Protein AF-A0AAN5K7W1-F1 (a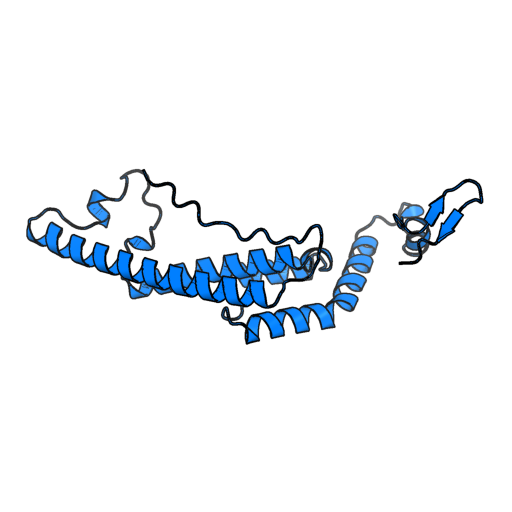fdb_monomer_lite)

Secondary structure (DSSP, 8-state):
-------------SS-----HHHHHHHHHHHHHHHHHHHHHHHHHHHHHHHHHHTT---HHHHSS-TT-----GGGS-HHHHHHHHHHHHHHHHHHHHHHHTSHHHHS-HHHHHHHHHHHHTT-S--S-HHHHHHHHHHHHHTHHHHHHHHHHHHHHHS-TTSGGG-GGGSGGG---TTSEEEETTEEEE---

Organism: Escherichia coli (NCBI:txid562)

Radius of gyration: 25.23 Å; chains: 1; bounding box: 59×38×80 Å

Foldseek 3Di:
DDDPPPPPPPPPPPPDLDDDPVNLVVLVVVLVVVLVVLLVQLVVQQVVQVVCVVVVNHHCVVPVDDPVDPDPDLSRDDSVSSSVVVSLVSQLVVVVVLCVSNCLCVLAAPVRNVVVVVCSVVSVADRSDPVRSVVVVVVSVVCSVVRNVVRLVVVLVPDDPPDPCSDPVNVVVVDDDPQQWDQDPVGTDGPDD

pLDDT: mean 85.56, std 15.7, range [34.19, 98.25]

Structure (mmCIF, N/CA/C/O backbone):
data_AF-A0AAN5K7W1-F1
#
_entry.id   AF-A0AAN5K7W1-F1
#
loop_
_atom_site.group_PDB
_atom_site.id
_atom_site.type_symbol
_atom_site.label_atom_id
_atom_site.label_alt_id
_atom_site.label_comp_id
_atom_site.label_asym_id
_atom_site.label_entity_id
_atom_site.label_seq_id
_atom_site.pdbx_PDB_ins_code
_atom_site.Cartn_x
_atom_site.Cartn_y
_atom_site.Cartn_z
_atom_site.occupancy
_atom_site.B_iso_or_equiv
_atom_site.auth_seq_id
_atom_site.auth_comp_id
_atom_site.auth_asym_id
_atom_site.auth_atom_id
_atom_site.pdbx_PDB_model_num
ATOM 1 N N . MET A 1 1 ? -11.147 -26.459 13.215 1.00 41.41 1 MET A N 1
ATOM 2 C CA . MET A 1 1 ? -12.126 -26.400 12.106 1.00 41.41 1 MET A CA 1
ATOM 3 C C . MET A 1 1 ? -12.774 -25.027 12.196 1.00 41.41 1 MET A C 1
ATOM 5 O O . MET A 1 1 ? -13.420 -24.776 13.198 1.00 41.41 1 MET A O 1
ATOM 9 N N . SER A 1 2 ? -12.473 -24.050 11.344 1.00 38.88 2 SER A N 1
ATOM 10 C CA . SER A 1 2 ? -12.341 -24.127 9.884 1.00 38.88 2 SER A CA 1
ATOM 11 C C . SER A 1 2 ? -11.137 -23.333 9.363 1.00 38.88 2 SER A C 1
ATOM 13 O O . SER A 1 2 ? -10.923 -22.196 9.774 1.00 38.88 2 SER A O 1
ATOM 15 N N . GLU A 1 3 ? -10.378 -23.920 8.436 1.00 37.25 3 GLU A N 1
ATOM 16 C CA . GLU A 1 3 ? -9.476 -23.175 7.556 1.00 37.25 3 GLU A CA 1
ATOM 17 C C . GLU A 1 3 ? -10.337 -22.371 6.581 1.00 37.25 3 GLU A C 1
ATOM 19 O O . GLU A 1 3 ? -10.953 -22.922 5.669 1.00 37.25 3 GLU A O 1
ATOM 24 N N . ILE A 1 4 ? -10.417 -21.057 6.789 1.00 37.44 4 ILE A N 1
ATOM 25 C CA . ILE A 1 4 ? -10.917 -20.139 5.766 1.00 37.44 4 ILE A CA 1
ATOM 26 C C . ILE A 1 4 ? -9.757 -19.925 4.795 1.00 37.44 4 ILE A C 1
ATOM 28 O O . ILE A 1 4 ? -9.067 -18.908 4.822 1.00 37.44 4 ILE A O 1
ATOM 32 N N . THR A 1 5 ? -9.510 -20.919 3.945 1.00 37.66 5 THR A N 1
ATOM 33 C CA . THR A 1 5 ? -8.715 -20.711 2.738 1.00 37.66 5 THR A CA 1
ATOM 34 C C . THR A 1 5 ? -9.621 -19.969 1.769 1.00 37.66 5 THR A C 1
ATOM 36 O O . THR A 1 5 ? -10.384 -20.572 1.017 1.00 37.66 5 THR A O 1
ATOM 39 N N . ALA A 1 6 ? -9.597 -18.634 1.832 1.00 38.56 6 ALA A N 1
ATOM 40 C CA . ALA A 1 6 ? -10.139 -17.823 0.753 1.00 38.56 6 ALA A CA 1
ATOM 41 C C . ALA A 1 6 ? -9.432 -18.271 -0.538 1.00 38.56 6 ALA A C 1
ATOM 43 O O . ALA A 1 6 ? -8.195 -18.286 -0.558 1.00 38.56 6 ALA A O 1
ATOM 44 N N . PRO A 1 7 ? -10.161 -18.678 -1.592 1.00 34.19 7 PRO A N 1
ATOM 45 C CA . PRO A 1 7 ? -9.529 -19.050 -2.841 1.00 34.19 7 PRO A CA 1
ATOM 46 C C . PRO A 1 7 ? -8.843 -17.793 -3.364 1.00 34.19 7 PRO A C 1
ATOM 48 O O . PRO A 1 7 ? -9.499 -16.832 -3.770 1.00 34.19 7 PRO A O 1
ATOM 51 N N . ARG A 1 8 ? -7.508 -17.772 -3.297 1.00 38.34 8 ARG A N 1
ATOM 52 C CA . ARG A 1 8 ? -6.711 -16.799 -4.035 1.00 38.34 8 ARG A CA 1
ATOM 53 C C . ARG A 1 8 ? -7.138 -16.992 -5.487 1.00 38.34 8 ARG A C 1
ATOM 55 O O . ARG A 1 8 ? -6.997 -18.117 -5.968 1.00 38.34 8 ARG A O 1
ATOM 62 N N . PRO A 1 9 ? -7.716 -15.984 -6.164 1.00 43.44 9 PRO A N 1
ATOM 63 C CA . PRO A 1 9 ? -8.037 -16.150 -7.567 1.00 43.44 9 PRO A CA 1
ATOM 64 C C . PRO A 1 9 ? -6.730 -16.545 -8.245 1.00 43.44 9 PRO A C 1
ATOM 66 O O . PRO A 1 9 ? -5.724 -15.845 -8.092 1.00 43.44 9 PRO A O 1
ATOM 69 N N . GLU A 1 10 ? -6.722 -17.706 -8.898 1.00 39.56 10 GLU A N 1
ATOM 70 C CA . GLU A 1 10 ? -5.658 -18.092 -9.812 1.00 39.56 10 GLU A CA 1
ATOM 71 C C . GLU A 1 10 ? -5.656 -17.040 -10.916 1.00 39.56 10 GLU A C 1
ATOM 73 O O . GLU A 1 10 ? -6.346 -17.135 -11.928 1.00 39.56 10 GLU A O 1
ATOM 78 N N . VAL A 1 11 ? -4.927 -15.955 -10.672 1.00 44.69 11 VAL A N 1
ATOM 79 C CA . VAL A 1 11 ? -4.551 -15.033 -11.719 1.00 44.69 11 VAL A CA 1
ATOM 80 C C . VAL A 1 11 ? -3.553 -15.827 -12.541 1.00 44.69 11 VAL A C 1
ATOM 82 O O . VAL A 1 11 ? -2.384 -15.949 -12.174 1.00 44.69 11 VAL A O 1
ATOM 85 N N . VAL A 1 12 ? -4.042 -16.411 -13.632 1.00 38.25 12 VAL A N 1
ATOM 86 C CA . VAL A 1 12 ? -3.235 -16.874 -14.761 1.00 38.25 12 VAL A CA 1
ATOM 87 C C . VAL A 1 12 ? -2.552 -15.642 -15.362 1.00 38.25 12 VAL A C 1
ATOM 89 O O . VAL A 1 12 ? -2.904 -15.183 -16.435 1.00 38.25 12 VAL A O 1
ATOM 92 N N . ASN A 1 13 ? -1.592 -15.068 -14.642 1.00 43.44 13 ASN A N 1
ATOM 93 C CA . ASN A 1 13 ? -0.628 -14.115 -15.166 1.00 43.44 13 ASN A CA 1
ATOM 94 C C . ASN A 1 13 ? 0.747 -14.704 -14.872 1.00 43.44 13 ASN A C 1
ATOM 96 O O . ASN A 1 13 ? 1.482 -14.242 -13.998 1.00 43.44 13 ASN A O 1
ATOM 100 N N . GLY A 1 14 ? 1.093 -15.759 -15.611 1.00 37.16 14 GLY A N 1
ATOM 101 C CA . GLY A 1 14 ? 2.498 -16.015 -15.880 1.00 37.16 14 GLY A CA 1
ATOM 102 C C . GLY A 1 14 ? 3.057 -14.757 -16.543 1.00 37.16 14 GLY A C 1
ATOM 103 O O . GLY A 1 14 ? 2.630 -14.406 -17.637 1.00 37.16 14 GLY A O 1
ATOM 104 N N . HIS A 1 15 ? 3.928 -14.040 -15.835 1.00 42.44 15 HIS A N 1
ATOM 105 C CA . HIS A 1 15 ? 4.732 -12.930 -16.357 1.00 42.44 15 HIS A CA 1
ATOM 106 C C . HIS A 1 15 ? 3.980 -11.905 -17.219 1.00 42.44 15 HIS A C 1
ATOM 108 O O . HIS A 1 15 ? 4.403 -11.595 -18.329 1.00 42.44 15 HIS A O 1
ATOM 114 N N . THR A 1 16 ? 2.859 -11.373 -16.733 1.00 44.34 16 THR A N 1
ATOM 115 C CA . THR A 1 16 ? 2.203 -10.241 -17.401 1.00 44.34 16 THR A CA 1
ATOM 116 C C . THR A 1 16 ? 2.320 -9.006 -16.522 1.00 44.34 16 THR A C 1
ATOM 118 O O . THR A 1 16 ? 1.686 -8.939 -15.470 1.00 44.34 16 THR A O 1
ATOM 121 N N . ASP A 1 17 ? 3.106 -8.028 -16.985 1.00 54.88 17 ASP A N 1
ATOM 122 C CA . ASP A 1 17 ? 3.363 -6.704 -16.382 1.00 54.88 17 ASP A CA 1
ATOM 123 C C . ASP A 1 17 ? 2.112 -5.792 -16.330 1.00 54.88 17 ASP A C 1
ATOM 125 O O . ASP A 1 17 ? 2.204 -4.566 -16.293 1.00 54.88 17 ASP A O 1
ATOM 129 N N . VAL A 1 18 ? 0.907 -6.371 -16.374 1.00 65.06 18 VAL A N 1
ATOM 130 C CA . VAL A 1 18 ? -0.359 -5.648 -16.521 1.00 65.06 18 VAL A CA 1
ATOM 131 C C . VAL A 1 18 ? -1.305 -6.018 -15.386 1.00 65.06 18 VAL A C 1
ATOM 133 O O . VAL A 1 18 ? -1.748 -7.161 -15.250 1.00 65.06 18 VAL A O 1
ATOM 136 N N . ILE A 1 19 ? -1.666 -5.017 -14.584 1.00 72.62 19 ILE A N 1
ATOM 137 C CA . ILE A 1 19 ? -2.717 -5.141 -13.574 1.00 72.62 19 ILE A CA 1
ATOM 138 C C . ILE A 1 19 ? -4.069 -4.994 -14.278 1.00 72.62 19 ILE A C 1
ATOM 140 O O . ILE A 1 19 ? -4.445 -3.908 -14.712 1.00 72.62 19 ILE A O 1
ATOM 144 N N . GLY A 1 20 ? -4.817 -6.092 -14.397 1.00 74.00 20 GLY A N 1
ATOM 145 C CA . GLY A 1 20 ? -6.145 -6.070 -15.014 1.00 74.00 20 GLY A CA 1
ATOM 146 C C . GLY A 1 20 ? -7.179 -5.295 -14.184 1.00 74.00 20 GLY A C 1
ATOM 147 O O . GLY A 1 20 ? -7.194 -5.385 -12.955 1.00 74.00 20 GLY A O 1
ATOM 148 N N . SER A 1 21 ? -8.109 -4.596 -14.846 1.00 73.62 21 SER A N 1
ATOM 149 C CA . SER A 1 21 ? -9.213 -3.862 -14.188 1.00 73.62 21 SER A CA 1
ATOM 150 C C . SER A 1 21 ? -10.072 -4.763 -13.282 1.00 73.62 21 SER A C 1
ATOM 152 O O . SER A 1 21 ? -10.481 -4.353 -12.194 1.00 73.62 21 SER A O 1
ATOM 154 N N . THR A 1 22 ? -10.264 -6.033 -13.658 1.00 73.12 22 THR A N 1
ATOM 155 C CA . THR A 1 22 ? -10.926 -7.044 -12.814 1.00 73.12 22 THR A CA 1
ATOM 156 C C . THR A 1 22 ? -10.205 -7.246 -11.480 1.00 73.12 22 THR A C 1
ATOM 158 O O . THR A 1 22 ? -10.858 -7.352 -10.441 1.00 73.12 22 THR A O 1
ATOM 161 N N . SER A 1 23 ? -8.867 -7.215 -11.477 1.00 85.06 23 SER A N 1
ATOM 162 C CA . SER A 1 23 ? -8.065 -7.284 -10.254 1.00 85.06 23 SER A CA 1
ATOM 163 C C . SER A 1 23 ? -8.226 -6.031 -9.396 1.00 85.06 23 SER A C 1
ATOM 165 O O . SER A 1 23 ? -8.290 -6.164 -8.178 1.00 85.06 23 SER A O 1
ATOM 167 N N . ILE A 1 24 ? -8.299 -4.834 -9.992 1.00 90.62 24 ILE A N 1
ATOM 168 C CA . ILE A 1 24 ? -8.475 -3.578 -9.240 1.00 90.62 24 ILE A CA 1
ATOM 169 C C . ILE A 1 24 ? -9.821 -3.591 -8.516 1.00 90.62 24 ILE A C 1
ATOM 171 O O . ILE A 1 24 ? -9.878 -3.387 -7.304 1.00 90.62 24 ILE A O 1
ATOM 175 N N . ARG A 1 25 ? -10.907 -3.917 -9.225 1.00 91.50 25 ARG A N 1
ATOM 176 C CA . ARG A 1 25 ? -12.247 -4.004 -8.623 1.00 91.50 25 ARG A CA 1
ATOM 177 C C . ARG A 1 25 ? -12.314 -5.038 -7.505 1.00 91.50 25 ARG A C 1
ATOM 179 O O . ARG A 1 25 ? -12.921 -4.773 -6.470 1.00 91.50 25 ARG A O 1
ATOM 186 N N . HIS A 1 26 ? -11.662 -6.187 -7.688 1.00 93.44 26 HIS A N 1
ATOM 187 C CA . HIS A 1 26 ? -11.574 -7.208 -6.649 1.00 93.44 26 HIS A CA 1
ATOM 188 C C . HIS A 1 26 ? -10.852 -6.691 -5.395 1.00 93.44 26 HIS A C 1
ATOM 190 O O . HIS A 1 26 ? -11.383 -6.836 -4.296 1.00 93.44 26 HIS A O 1
ATOM 196 N N . ILE A 1 27 ? -9.702 -6.020 -5.548 1.00 94.19 27 ILE A N 1
ATOM 197 C CA . ILE A 1 27 ? -8.964 -5.408 -4.428 1.00 94.19 27 ILE A CA 1
ATOM 198 C C . ILE A 1 27 ? -9.854 -4.415 -3.673 1.00 94.19 27 ILE A C 1
ATOM 200 O O . ILE A 1 27 ? -9.942 -4.482 -2.449 1.00 94.19 27 ILE A O 1
ATOM 204 N N . LEU A 1 28 ? -10.558 -3.531 -4.389 1.00 95.94 28 LEU A N 1
ATOM 205 C CA . LEU A 1 28 ? -11.449 -2.541 -3.775 1.00 95.94 28 LEU A CA 1
ATOM 206 C C . LEU A 1 28 ? -12.608 -3.198 -3.011 1.00 95.94 28 LEU A C 1
ATOM 208 O O . LEU A 1 28 ? -12.939 -2.768 -1.904 1.00 95.94 28 LEU A O 1
ATOM 212 N N . ALA A 1 29 ? -13.202 -4.255 -3.570 1.00 96.06 29 ALA A N 1
ATOM 213 C CA . ALA A 1 29 ? -14.279 -5.000 -2.924 1.00 96.06 29 ALA A CA 1
ATOM 214 C C . ALA A 1 29 ? -13.800 -5.711 -1.647 1.00 96.06 29 ALA A C 1
ATOM 216 O O . ALA A 1 29 ? -14.434 -5.583 -0.597 1.00 96.06 29 ALA A O 1
ATOM 217 N N . VAL A 1 30 ? -12.658 -6.405 -1.717 1.00 96.88 30 VAL A N 1
ATOM 218 C CA . VAL A 1 30 ? -12.056 -7.096 -0.567 1.00 96.88 30 VAL A CA 1
ATOM 219 C C . VAL A 1 30 ? -11.663 -6.096 0.516 1.00 96.88 30 VAL A C 1
ATOM 221 O O . VAL A 1 30 ? -12.037 -6.290 1.671 1.00 96.88 30 VAL A O 1
ATOM 224 N N . ARG A 1 31 ? -11.000 -4.990 0.154 1.00 97.56 31 ARG A N 1
ATOM 225 C CA . ARG A 1 31 ? -10.650 -3.899 1.075 1.00 97.56 31 ARG A CA 1
ATOM 226 C C . ARG A 1 31 ? -11.880 -3.383 1.816 1.00 97.56 31 ARG A C 1
ATOM 228 O O . ARG A 1 31 ? -11.872 -3.309 3.042 1.00 97.56 31 ARG A O 1
ATOM 235 N N . LYS A 1 32 ? -12.948 -3.045 1.085 1.00 97.75 32 LYS A N 1
ATOM 236 C CA . LYS A 1 32 ? -14.190 -2.522 1.672 1.00 97.75 32 LYS A CA 1
ATOM 237 C C . LYS A 1 32 ? -14.813 -3.519 2.651 1.00 97.75 32 LYS A C 1
ATOM 239 O O . LYS A 1 32 ? -15.190 -3.132 3.753 1.00 97.75 32 LYS A O 1
ATOM 244 N N . SER A 1 33 ? -14.901 -4.790 2.258 1.00 98.00 33 SER A N 1
ATOM 245 C CA . SER A 1 33 ? -15.434 -5.853 3.117 1.00 98.00 33 SER A CA 1
ATOM 246 C C . SER A 1 33 ? -14.584 -6.051 4.375 1.00 98.00 33 SER A C 1
ATOM 248 O O . SER A 1 33 ? -15.129 -6.148 5.471 1.00 98.00 33 SER A O 1
ATOM 250 N N . ALA A 1 34 ? -13.256 -6.083 4.236 1.00 97.94 34 ALA A N 1
ATOM 251 C CA . ALA A 1 34 ? -12.337 -6.261 5.355 1.00 97.94 34 ALA A CA 1
ATOM 252 C C . ALA A 1 34 ? -12.448 -5.112 6.366 1.00 97.94 34 ALA A C 1
ATOM 254 O O . ALA A 1 34 ? -12.600 -5.364 7.557 1.00 97.94 34 ALA A O 1
ATOM 255 N N . LEU A 1 35 ? -12.450 -3.857 5.901 1.00 97.94 35 LEU A N 1
ATOM 256 C CA . LEU A 1 35 ? -12.584 -2.693 6.782 1.00 97.94 35 LEU A CA 1
ATOM 257 C C . LEU A 1 35 ? -13.925 -2.677 7.529 1.00 97.94 35 LEU A C 1
ATOM 259 O O . LEU A 1 35 ? -13.948 -2.342 8.709 1.00 97.94 35 LEU A O 1
ATOM 263 N N . LEU A 1 36 ? -15.022 -3.093 6.886 1.00 98.25 36 LEU A N 1
ATOM 264 C CA . LEU A 1 36 ? -16.328 -3.204 7.546 1.00 98.25 36 LEU A CA 1
ATOM 265 C C . LEU A 1 36 ? -16.327 -4.265 8.659 1.00 98.25 36 LEU A C 1
ATOM 267 O O . LEU A 1 36 ? -16.863 -4.036 9.745 1.00 98.25 36 LEU A O 1
ATOM 271 N N . GLN A 1 37 ? -15.718 -5.424 8.398 1.00 98.19 37 GLN A N 1
ATOM 272 C CA . GLN A 1 37 ? -15.600 -6.491 9.394 1.00 98.19 37 GLN A CA 1
ATOM 273 C C . GLN A 1 37 ? -14.709 -6.066 10.566 1.00 98.19 37 GLN A C 1
ATOM 275 O O . GLN A 1 37 ? -15.054 -6.321 11.717 1.00 98.19 37 GLN A O 1
ATOM 280 N N . ILE A 1 38 ? -13.604 -5.372 10.290 1.00 97.50 38 ILE A N 1
ATOM 281 C CA . ILE A 1 38 ? -12.707 -4.852 11.327 1.00 97.50 38 ILE A CA 1
ATOM 282 C C . ILE A 1 38 ? -13.417 -3.804 12.198 1.00 97.50 38 ILE A C 1
ATOM 284 O O . ILE A 1 38 ? -13.329 -3.898 13.419 1.00 97.50 38 ILE A O 1
ATOM 288 N N . ASP A 1 39 ? -14.158 -2.857 11.609 1.00 97.31 39 ASP A N 1
ATOM 289 C CA . ASP A 1 39 ? -14.936 -1.862 12.371 1.00 97.31 39 ASP A CA 1
ATOM 290 C C . ASP A 1 39 ? -15.945 -2.543 13.305 1.00 97.31 39 ASP A C 1
ATOM 292 O O . ASP A 1 39 ? -16.012 -2.223 14.493 1.00 97.31 39 ASP A O 1
ATOM 296 N N . THR A 1 40 ? -16.657 -3.552 12.793 1.00 97.62 40 THR A N 1
ATOM 297 C CA . THR A 1 40 ? -17.609 -4.345 13.584 1.00 97.62 40 THR A CA 1
ATOM 298 C C . THR A 1 40 ? -16.916 -5.019 14.769 1.00 97.62 40 THR A C 1
ATOM 300 O O . THR A 1 40 ? -17.392 -4.917 15.898 1.00 97.62 40 THR A O 1
ATOM 303 N N . LEU A 1 41 ? -15.767 -5.662 14.537 1.00 96.75 41 LEU A N 1
ATOM 304 C CA . LEU A 1 41 ? -14.999 -6.338 15.586 1.00 96.75 41 LEU A CA 1
ATOM 305 C C . LEU A 1 41 ? -14.500 -5.368 16.663 1.00 96.75 41 LEU A C 1
ATOM 307 O O . LEU A 1 41 ? -14.591 -5.676 17.849 1.00 96.75 41 LEU A O 1
ATOM 311 N N . ILE A 1 42 ? -13.994 -4.196 16.272 1.00 95.69 42 ILE A N 1
ATOM 312 C CA . ILE A 1 42 ? -13.494 -3.194 17.224 1.00 95.69 42 ILE A CA 1
ATOM 313 C C . ILE A 1 42 ? -14.638 -2.657 18.091 1.00 95.69 42 ILE A C 1
ATOM 315 O O . ILE A 1 42 ? -14.479 -2.523 19.304 1.00 95.69 42 ILE A O 1
ATOM 319 N N . ARG A 1 43 ? -15.813 -2.401 17.502 1.00 96.12 43 ARG A N 1
ATOM 320 C CA . ARG A 1 43 ? -17.000 -1.976 18.262 1.00 96.12 43 ARG A CA 1
ATOM 321 C C . ARG A 1 43 ? -17.469 -3.053 19.235 1.00 96.12 43 ARG A C 1
ATOM 323 O O . ARG A 1 43 ? -17.689 -2.748 20.402 1.00 96.12 43 ARG A O 1
ATOM 330 N N . GLN A 1 44 ? -17.542 -4.307 18.790 1.00 96.19 44 GLN A N 1
ATOM 331 C CA . GLN A 1 44 ? -17.898 -5.432 19.659 1.00 96.19 44 GLN A CA 1
ATOM 332 C C . GLN A 1 44 ? -16.915 -5.588 20.824 1.00 96.19 44 GLN A C 1
ATOM 334 O O . GLN A 1 44 ? -17.327 -5.804 21.961 1.00 96.19 44 GLN A O 1
ATOM 339 N N . LEU A 1 45 ? -15.614 -5.438 20.573 1.00 94.81 45 LEU A N 1
ATOM 340 C CA . LEU A 1 45 ? -14.602 -5.500 21.626 1.00 94.81 45 LEU A CA 1
ATOM 341 C C . LEU A 1 45 ? -14.748 -4.352 22.641 1.00 94.81 45 LEU A C 1
ATOM 343 O O . LEU A 1 45 ? -14.557 -4.560 23.844 1.00 94.81 45 LEU A O 1
ATOM 347 N N . ALA A 1 46 ? -15.120 -3.157 22.176 1.00 93.81 46 ALA A N 1
ATOM 348 C CA . ALA A 1 46 ? -15.418 -2.023 23.044 1.00 93.81 46 ALA A CA 1
ATOM 349 C C . ALA A 1 46 ? -16.660 -2.283 23.917 1.00 93.81 46 ALA A C 1
ATOM 351 O O . ALA A 1 46 ? -16.619 -2.034 25.120 1.00 93.81 46 ALA A O 1
ATOM 352 N N . GLU A 1 47 ? -17.730 -2.854 23.356 1.00 96.06 47 GLU A N 1
ATOM 353 C CA . GLU A 1 47 ? -18.931 -3.246 24.111 1.00 96.06 47 GLU A CA 1
ATOM 354 C C . GLU A 1 47 ? -18.624 -4.309 25.173 1.00 96.06 47 GLU A C 1
ATOM 356 O O . GLU A 1 47 ? -19.026 -4.169 26.330 1.00 96.06 47 GLU A O 1
ATOM 361 N N . ILE A 1 48 ? -17.853 -5.341 24.814 1.00 96.06 48 ILE A N 1
ATOM 362 C CA . ILE A 1 48 ? -17.402 -6.371 25.761 1.00 96.06 48 ILE A CA 1
ATOM 363 C C . ILE A 1 48 ? -16.596 -5.734 26.894 1.00 96.06 48 ILE A C 1
ATOM 365 O O . ILE A 1 48 ? -16.797 -6.097 28.050 1.00 96.06 48 ILE A O 1
ATOM 369 N N . SER A 1 49 ? -15.733 -4.762 26.586 1.00 95.12 49 SER A N 1
ATOM 370 C CA . SER A 1 49 ? -14.944 -4.056 27.602 1.00 95.12 49 SER A CA 1
ATOM 371 C C . SER A 1 49 ? -15.827 -3.315 28.608 1.00 95.12 49 SER A C 1
ATOM 373 O O . SER A 1 49 ? -15.552 -3.375 29.803 1.00 95.12 49 SER A O 1
ATOM 375 N N . VAL A 1 50 ? -16.915 -2.682 28.153 1.00 96.38 50 VAL A N 1
ATOM 376 C CA . VAL A 1 50 ? -17.901 -2.038 29.041 1.00 96.38 50 VAL A CA 1
ATOM 377 C C . VAL A 1 50 ? -18.588 -3.073 29.938 1.00 96.38 50 VAL A C 1
ATOM 379 O O . VAL A 1 50 ? -18.743 -2.853 31.141 1.00 96.38 50 VAL A O 1
ATOM 382 N N . LEU A 1 51 ? -18.973 -4.227 29.383 1.00 97.81 51 LEU A N 1
ATOM 383 C CA . LEU A 1 51 ? -19.604 -5.304 30.153 1.00 97.81 51 LEU A CA 1
ATOM 384 C C . LEU A 1 51 ? -18.660 -5.880 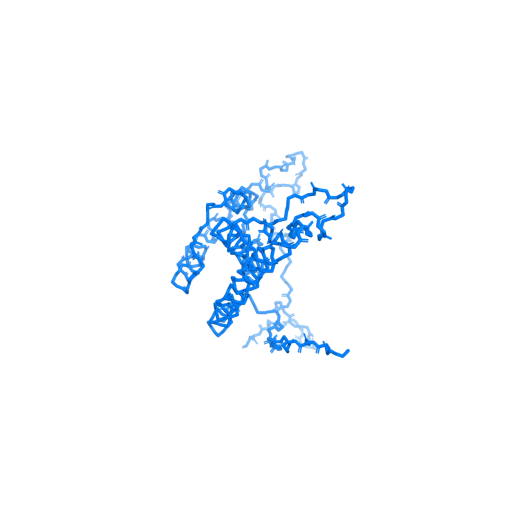31.213 1.00 97.81 51 LEU A C 1
ATOM 386 O O . LEU A 1 51 ? -19.064 -6.036 32.367 1.00 97.81 51 LEU A O 1
ATOM 390 N N . THR A 1 52 ? -17.408 -6.174 30.862 1.00 97.69 52 THR A N 1
ATOM 391 C CA . THR A 1 52 ? -16.437 -6.726 31.816 1.00 97.69 52 THR A CA 1
ATOM 392 C C . THR A 1 52 ? -16.058 -5.707 32.881 1.00 97.69 52 THR A C 1
ATOM 394 O O . THR A 1 52 ? -15.944 -6.066 34.051 1.00 97.69 52 THR A O 1
ATOM 397 N N . GLU A 1 53 ? -15.937 -4.429 32.526 1.00 97.00 53 GLU A N 1
ATOM 398 C CA . GLU A 1 53 ? -15.689 -3.356 33.487 1.00 97.00 53 GLU A CA 1
ATOM 399 C C . GLU A 1 53 ? -16.840 -3.218 34.494 1.00 97.00 53 GLU A C 1
ATOM 401 O O . GLU A 1 53 ? -16.583 -3.086 35.692 1.00 97.00 53 GLU A O 1
ATOM 406 N N . SER A 1 54 ? -18.096 -3.369 34.051 1.00 97.38 54 SER A N 1
ATOM 407 C CA . SER A 1 54 ? -19.279 -3.282 34.924 1.00 97.38 54 SER A CA 1
ATOM 408 C C . SER A 1 54 ? -19.318 -4.329 36.048 1.00 97.38 54 SER A C 1
ATOM 410 O O . SER A 1 54 ? -19.948 -4.101 37.080 1.00 97.38 54 SER A O 1
ATOM 412 N N . ILE A 1 55 ? -18.608 -5.452 35.879 1.00 97.69 55 ILE A N 1
ATOM 413 C CA . ILE A 1 55 ? -18.461 -6.516 36.887 1.00 97.69 55 ILE A CA 1
ATOM 414 C C . ILE A 1 55 ? -17.084 -6.506 37.575 1.00 97.69 55 ILE A C 1
ATOM 416 O O . ILE A 1 55 ? -16.723 -7.468 38.251 1.00 97.69 55 ILE A O 1
ATOM 420 N N . GLY A 1 56 ? -16.285 -5.448 37.391 1.00 96.44 56 GLY A N 1
ATOM 421 C CA . GLY A 1 56 ? -14.941 -5.314 37.967 1.00 96.44 56 GLY A CA 1
ATOM 422 C C . GLY A 1 56 ? -13.830 -6.066 37.218 1.00 96.44 56 GLY A C 1
ATOM 423 O O . GLY A 1 56 ? -12.687 -6.084 37.673 1.00 96.44 56 GLY A O 1
ATOM 424 N N . GLY A 1 57 ? -14.132 -6.658 36.060 1.00 94.19 57 GLY A N 1
ATOM 425 C CA . GLY A 1 57 ? -13.206 -7.415 35.207 1.00 94.19 57 GLY A CA 1
ATOM 426 C C . GLY A 1 57 ? -12.276 -6.570 34.326 1.00 94.19 57 GLY A C 1
ATOM 427 O O . GLY A 1 57 ? -11.483 -7.141 33.578 1.00 94.19 57 GLY A O 1
ATOM 428 N N . LYS A 1 58 ? -12.339 -5.233 34.434 1.00 94.19 58 LYS A N 1
ATOM 429 C CA . LYS A 1 58 ? -11.566 -4.252 33.641 1.00 94.19 58 LYS A CA 1
ATOM 430 C C . LYS A 1 58 ? -11.815 -4.353 32.121 1.00 94.19 58 LYS A C 1
ATOM 432 O O . LYS A 1 58 ? -12.819 -4.927 31.706 1.00 94.19 58 LYS A O 1
ATOM 437 N N . THR A 1 59 ? -10.948 -3.762 31.292 1.00 92.12 59 THR A N 1
ATOM 438 C CA . THR A 1 59 ? -11.137 -3.611 29.833 1.00 92.12 59 THR A CA 1
ATOM 439 C C . THR A 1 59 ? -10.282 -4.582 29.014 1.00 92.12 59 THR A C 1
ATOM 441 O O . THR A 1 59 ?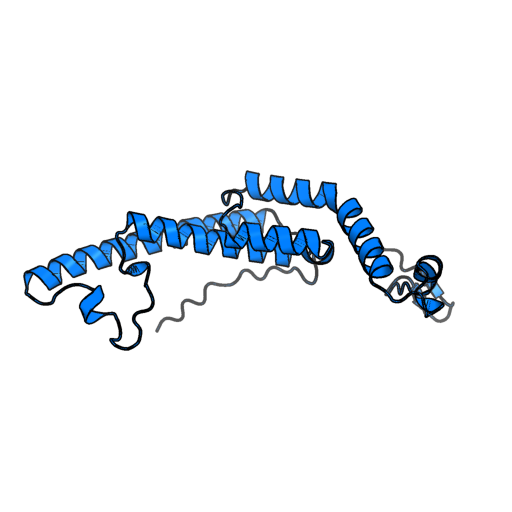 -9.343 -5.179 29.540 1.00 92.12 59 THR A O 1
ATOM 444 N N . ALA A 1 60 ? -10.544 -4.698 27.703 1.00 90.81 60 ALA A N 1
ATOM 445 C CA . ALA A 1 60 ? -9.727 -5.505 26.786 1.00 90.81 60 ALA A CA 1
ATOM 446 C C . ALA A 1 60 ? -8.227 -5.195 26.848 1.00 90.81 60 ALA A C 1
ATOM 448 O O . ALA A 1 60 ? -7.407 -6.105 26.740 1.00 90.81 60 ALA A O 1
ATOM 449 N N . LEU A 1 61 ? -7.854 -3.940 27.103 1.00 87.12 61 LEU A N 1
ATOM 450 C CA . LEU A 1 61 ? -6.454 -3.551 27.241 1.00 87.12 61 LEU A CA 1
ATOM 451 C C . LEU A 1 61 ? -5.768 -4.230 28.440 1.00 87.12 61 LEU A C 1
ATOM 453 O O . LEU A 1 61 ? -4.570 -4.503 28.383 1.00 87.12 61 LEU A O 1
ATOM 457 N N . ASP A 1 62 ? -6.515 -4.534 29.502 1.00 88.56 62 ASP A N 1
ATOM 458 C CA . ASP A 1 62 ? -5.997 -5.147 30.725 1.00 88.56 62 ASP A CA 1
ATOM 459 C C . ASP A 1 62 ? -5.814 -6.664 30.604 1.00 88.56 62 ASP A C 1
ATOM 461 O O . ASP A 1 62 ? -4.848 -7.206 31.144 1.00 88.56 62 ASP A O 1
ATOM 465 N N . TRP A 1 63 ? -6.738 -7.355 29.927 1.00 89.25 63 TRP A N 1
ATOM 466 C CA . TRP A 1 63 ? -6.757 -8.822 29.876 1.00 89.25 63 TRP A CA 1
ATOM 467 C C . TRP A 1 63 ? -6.304 -9.424 28.539 1.00 89.25 63 TRP A C 1
ATOM 469 O O . TRP A 1 63 ? -5.905 -10.588 28.518 1.00 89.25 63 TRP A O 1
ATOM 479 N N . ALA A 1 64 ? -6.314 -8.674 27.431 1.00 86.56 64 ALA A N 1
ATOM 480 C CA . ALA A 1 64 ? -5.874 -9.183 26.126 1.00 86.56 64 ALA A CA 1
ATOM 481 C C . ALA A 1 64 ? -4.376 -8.956 25.856 1.00 86.56 64 ALA A C 1
ATOM 483 O O . ALA A 1 64 ? -3.777 -9.672 25.050 1.00 86.56 64 ALA A O 1
ATOM 484 N N . MET A 1 65 ? -3.755 -7.966 26.505 1.00 83.38 65 MET A N 1
ATOM 485 C CA . MET A 1 65 ? -2.356 -7.601 26.261 1.00 83.38 65 MET A CA 1
ATOM 486 C C . MET A 1 65 ? -1.403 -8.378 27.177 1.00 83.38 65 MET A C 1
ATOM 488 O O . MET A 1 65 ? -1.547 -8.377 28.399 1.00 83.38 65 MET A O 1
ATOM 492 N N . LYS A 1 66 ? -0.364 -8.999 26.602 1.00 78.94 66 LYS A N 1
ATOM 493 C CA . LYS A 1 66 ? 0.732 -9.582 27.396 1.00 78.94 66 LYS A CA 1
ATOM 494 C C . LYS A 1 66 ? 1.532 -8.466 28.073 1.00 78.94 66 LYS A C 1
ATOM 496 O O . LYS A 1 66 ? 1.943 -7.516 27.411 1.00 78.94 66 LYS A O 1
ATOM 501 N N . GLN A 1 67 ? 1.791 -8.609 29.375 1.00 67.44 67 GLN A N 1
ATOM 502 C CA . GLN A 1 67 ? 2.435 -7.571 30.195 1.00 67.44 67 GLN A CA 1
ATOM 503 C C . GLN A 1 67 ? 3.816 -7.144 29.672 1.00 67.44 67 GLN A C 1
ATOM 505 O O . GLN A 1 67 ? 4.124 -5.953 29.704 1.00 67.44 67 GLN A O 1
ATOM 510 N N . ASP A 1 68 ? 4.583 -8.079 29.106 1.00 69.50 68 ASP A N 1
ATOM 511 C CA . ASP A 1 68 ? 5.936 -7.834 28.582 1.00 69.50 68 ASP A CA 1
ATOM 512 C C . ASP A 1 68 ? 5.955 -7.325 27.129 1.00 69.50 68 ASP A C 1
ATOM 514 O O . ASP A 1 68 ? 7.015 -7.036 26.579 1.00 69.50 68 ASP A O 1
ATOM 518 N N . PHE A 1 69 ? 4.788 -7.216 26.484 1.00 61.50 69 PHE A N 1
ATOM 519 C CA . PHE A 1 69 ? 4.665 -6.846 25.073 1.00 61.50 69 PHE A CA 1
ATOM 520 C C . PHE A 1 69 ? 3.629 -5.736 24.884 1.00 61.50 69 PHE A C 1
ATOM 522 O O . PHE A 1 69 ? 2.652 -5.871 24.148 1.00 61.50 69 PHE A O 1
ATOM 529 N N . ARG A 1 70 ? 3.846 -4.600 25.555 1.00 60.19 70 ARG A N 1
ATOM 530 C CA . ARG A 1 70 ? 3.089 -3.370 25.282 1.00 60.19 70 ARG A CA 1
ATOM 531 C C . ARG A 1 70 ? 3.645 -2.654 24.052 1.00 60.19 70 ARG A C 1
ATOM 533 O O . ARG A 1 70 ? 4.124 -1.529 24.140 1.00 60.19 70 ARG A O 1
ATOM 540 N N . CYS A 1 71 ? 3.587 -3.296 22.893 1.00 66.00 71 CYS A N 1
ATOM 541 C CA . CYS A 1 71 ? 3.527 -2.540 21.646 1.00 66.00 71 CYS A CA 1
ATOM 542 C C . CYS A 1 71 ? 2.098 -1.998 21.489 1.00 66.00 71 CYS A C 1
ATOM 544 O O . CYS A 1 71 ? 1.136 -2.688 21.832 1.00 66.00 71 CYS A O 1
ATOM 546 N N . GLY A 1 72 ? 1.941 -0.767 20.999 1.00 76.06 72 GLY A N 1
ATOM 547 C CA . GLY A 1 72 ? 0.613 -0.196 20.757 1.00 76.06 72 GLY A CA 1
ATOM 548 C C . GLY A 1 72 ? -0.206 -1.092 19.821 1.00 76.06 72 GLY A C 1
ATOM 549 O O . GLY A 1 72 ? 0.276 -1.475 18.756 1.00 76.06 72 GLY A O 1
ATOM 550 N N . CYS A 1 73 ? -1.427 -1.448 20.225 1.00 87.00 73 CYS A N 1
ATOM 551 C CA . CYS A 1 73 ? -2.351 -2.243 19.420 1.00 87.00 73 CYS A CA 1
ATOM 552 C C . CYS A 1 73 ? -3.531 -1.367 19.006 1.00 87.00 73 CYS A C 1
ATOM 554 O O . CYS A 1 73 ? -4.333 -0.977 19.851 1.00 87.00 73 CYS A O 1
ATOM 556 N N . TRP A 1 74 ? -3.671 -1.099 17.705 1.00 91.00 74 TRP A N 1
ATOM 557 C CA . TRP A 1 74 ? -4.766 -0.270 17.193 1.00 91.00 74 TRP A CA 1
ATOM 558 C C . TRP A 1 74 ? -6.150 -0.843 17.514 1.00 91.00 74 TRP A C 1
ATOM 560 O O . TRP A 1 74 ? -7.086 -0.075 17.662 1.00 91.00 74 TRP A O 1
ATOM 570 N N . LEU A 1 75 ? -6.288 -2.164 17.681 1.00 88.88 75 LEU A N 1
ATOM 571 C CA . LEU A 1 75 ? -7.567 -2.791 18.050 1.00 88.88 75 LEU A CA 1
ATOM 572 C C . LEU A 1 75 ? -8.040 -2.426 19.465 1.00 88.88 75 LEU A C 1
ATOM 574 O O . LEU A 1 75 ? -9.209 -2.624 19.772 1.00 88.88 75 LEU A O 1
ATOM 578 N N . MET A 1 76 ? -7.141 -1.921 20.313 1.00 86.19 76 MET A N 1
ATOM 579 C CA . MET A 1 76 ? -7.442 -1.506 21.688 1.00 86.19 76 MET A CA 1
ATOM 580 C C . MET A 1 76 ? -7.696 0.004 21.804 1.00 86.19 76 MET A C 1
ATOM 582 O O . MET A 1 76 ? -7.995 0.496 22.889 1.00 86.19 76 MET A O 1
ATOM 586 N N . GLU A 1 77 ? -7.556 0.749 20.706 1.00 89.50 77 GLU A N 1
ATOM 587 C CA . GLU A 1 77 ? -7.843 2.182 20.651 1.00 89.50 77 GLU A CA 1
ATOM 588 C C . GLU A 1 77 ? -9.338 2.448 20.434 1.00 89.50 77 GLU A C 1
ATOM 590 O O . GLU A 1 77 ? -10.117 1.557 20.089 1.00 89.50 77 GLU A O 1
ATOM 595 N N . LYS A 1 78 ? -9.747 3.715 20.582 1.00 90.88 78 LYS A N 1
ATOM 596 C CA . LYS A 1 78 ? -11.111 4.139 20.227 1.00 90.88 78 LYS A CA 1
ATOM 597 C C . LYS A 1 78 ? -11.432 3.757 18.775 1.00 90.88 78 LYS A C 1
ATOM 599 O O . LYS A 1 78 ? -10.563 3.975 17.921 1.00 90.88 78 LYS A O 1
ATOM 604 N N . PRO A 1 79 ? -12.659 3.282 18.469 1.00 93.19 79 PRO A N 1
ATOM 605 C CA . PRO A 1 79 ? -13.024 2.820 17.130 1.00 93.19 79 PRO A CA 1
ATOM 606 C C . PRO A 1 79 ? -12.640 3.796 16.013 1.00 93.19 79 PRO A C 1
ATOM 608 O O . PRO A 1 79 ? -12.080 3.393 14.997 1.00 93.19 79 PRO A O 1
ATOM 611 N N . GLU A 1 80 ? -12.844 5.096 16.220 1.00 93.88 80 GLU A N 1
ATOM 612 C CA . GLU A 1 80 ? -12.549 6.132 15.228 1.00 93.88 80 GLU A CA 1
ATOM 613 C C . GLU A 1 80 ? -11.041 6.257 14.950 1.00 93.88 80 GLU A C 1
ATOM 615 O O . GLU A 1 80 ? -10.615 6.348 13.795 1.00 93.88 80 GLU A O 1
ATOM 620 N N . THR A 1 81 ? -10.218 6.237 16.001 1.00 94.06 81 THR A N 1
ATOM 621 C CA . THR A 1 81 ? -8.753 6.311 15.897 1.00 94.06 81 THR A CA 1
ATOM 622 C C . THR A 1 81 ? -8.190 5.035 15.279 1.00 94.06 81 THR A C 1
ATOM 624 O O . THR A 1 81 ? -7.368 5.100 14.360 1.00 94.06 81 THR A O 1
ATOM 627 N N . ALA A 1 82 ? -8.673 3.883 15.748 1.00 95.06 82 ALA A N 1
ATOM 628 C CA . ALA A 1 82 ? -8.280 2.564 15.277 1.00 95.06 82 ALA A CA 1
ATOM 629 C C . ALA A 1 82 ? -8.553 2.406 13.779 1.00 95.06 82 ALA A C 1
ATOM 631 O O . ALA A 1 82 ? -7.642 2.107 13.005 1.00 95.06 82 ALA A O 1
ATOM 632 N N . MET A 1 83 ? -9.785 2.694 13.347 1.00 97.38 83 MET A N 1
ATOM 633 C CA . MET A 1 83 ? -10.185 2.552 11.949 1.00 97.38 83 MET A CA 1
ATOM 634 C C . MET A 1 83 ? -9.401 3.473 11.025 1.00 97.38 83 MET A C 1
ATOM 636 O O . MET A 1 83 ? -9.008 3.058 9.932 1.00 97.38 83 MET A O 1
ATOM 640 N N . LYS A 1 84 ? -9.103 4.698 11.464 1.00 95.44 84 LYS A N 1
ATOM 641 C CA . LYS A 1 84 ? -8.285 5.639 10.694 1.00 95.44 84 LYS A CA 1
ATOM 642 C C . LYS A 1 84 ? -6.858 5.121 10.488 1.00 95.44 84 LYS A C 1
ATOM 644 O O . LYS A 1 84 ? -6.344 5.203 9.375 1.00 95.44 84 LYS A O 1
ATOM 649 N N . ALA A 1 85 ? -6.224 4.583 11.531 1.00 94.94 85 ALA A N 1
ATOM 650 C CA . ALA A 1 85 ? -4.872 4.029 11.445 1.00 94.94 85 ALA A CA 1
ATOM 651 C C . ALA A 1 85 ? -4.827 2.733 10.617 1.00 94.94 85 ALA A C 1
ATOM 653 O O . ALA A 1 85 ? -3.981 2.588 9.737 1.00 94.94 85 ALA A O 1
ATOM 654 N N . ILE A 1 86 ? -5.769 1.815 10.849 1.00 95.81 86 ILE A N 1
ATOM 655 C CA . ILE A 1 86 ? -5.846 0.534 10.136 1.00 95.81 86 ILE A CA 1
ATOM 656 C C . ILE A 1 86 ? -6.102 0.752 8.645 1.00 95.81 86 ILE A C 1
ATOM 658 O O . ILE A 1 86 ? -5.409 0.154 7.825 1.00 95.81 86 ILE A O 1
ATOM 662 N N . THR A 1 87 ? -7.038 1.639 8.288 1.00 96.69 87 THR A N 1
ATOM 663 C CA . THR A 1 87 ? -7.324 1.966 6.882 1.00 96.69 87 THR A CA 1
ATOM 664 C C . THR A 1 87 ? -6.070 2.472 6.176 1.00 96.69 87 THR A C 1
ATOM 666 O O . THR A 1 87 ? -5.740 1.990 5.101 1.00 96.69 87 THR A O 1
ATOM 669 N N . ARG A 1 88 ? -5.319 3.382 6.805 1.00 94.88 88 ARG A N 1
ATOM 670 C CA . ARG A 1 88 ? -4.077 3.924 6.233 1.00 94.88 88 ARG A CA 1
ATOM 671 C C . ARG A 1 88 ? -2.995 2.873 6.055 1.00 94.88 88 ARG A C 1
ATOM 673 O O . ARG A 1 88 ? -2.390 2.804 4.991 1.00 94.88 88 ARG A O 1
ATOM 680 N N . ASN A 1 89 ? -2.774 2.041 7.069 1.00 95.06 89 ASN A N 1
ATOM 681 C CA . ASN A 1 89 ? -1.781 0.972 6.993 1.00 95.06 89 ASN A CA 1
ATOM 682 C C . ASN A 1 89 ? -2.135 -0.035 5.8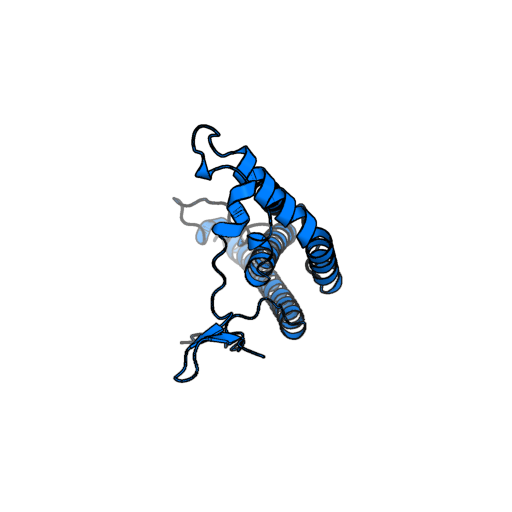92 1.00 95.06 89 ASN A C 1
ATOM 684 O O . ASN A 1 89 ? -1.261 -0.453 5.139 1.00 95.06 89 ASN A O 1
ATOM 688 N N . LEU A 1 90 ? -3.418 -0.385 5.766 1.00 96.31 90 LEU A N 1
ATOM 689 C CA . LEU A 1 90 ? -3.894 -1.262 4.702 1.00 96.31 90 LEU A CA 1
ATOM 690 C C . LEU A 1 90 ? -3.697 -0.622 3.321 1.00 96.31 90 LEU A C 1
ATOM 692 O O . LEU A 1 90 ? -3.177 -1.270 2.418 1.00 96.31 90 LEU A O 1
ATOM 696 N N . ASP A 1 91 ? -4.063 0.649 3.165 1.00 97.06 91 ASP A N 1
ATOM 697 C CA . ASP A 1 91 ? -3.932 1.379 1.901 1.00 97.06 91 ASP A CA 1
ATOM 698 C C . ASP A 1 91 ? -2.477 1.499 1.452 1.00 97.06 91 ASP A C 1
ATOM 700 O O . ASP A 1 91 ? -2.175 1.301 0.275 1.00 97.06 91 ASP A O 1
ATOM 704 N N . ARG A 1 92 ? -1.565 1.753 2.396 1.00 96.94 92 ARG A N 1
ATOM 705 C CA . ARG A 1 92 ? -0.120 1.781 2.153 1.00 96.94 92 ARG A CA 1
ATOM 706 C C . ARG A 1 92 ? 0.377 0.457 1.574 1.00 96.94 92 ARG A C 1
ATOM 708 O O . ARG A 1 92 ? 1.128 0.455 0.599 1.00 96.94 92 ARG A O 1
ATOM 715 N N . GLU A 1 93 ? -0.046 -0.666 2.152 1.00 95.94 93 GLU A N 1
ATOM 716 C CA . GLU A 1 93 ? 0.364 -1.992 1.680 1.00 95.94 93 GLU A CA 1
ATOM 717 C C . GLU A 1 93 ? -0.295 -2.371 0.349 1.00 95.94 93 GLU A C 1
ATOM 719 O O . GLU A 1 93 ? 0.360 -2.972 -0.501 1.00 95.94 93 GLU A O 1
ATOM 724 N N . ILE A 1 94 ? -1.537 -1.940 0.098 1.00 96.19 94 ILE A N 1
ATOM 725 C CA . ILE A 1 94 ? -2.164 -2.080 -1.225 1.00 96.19 94 ILE A CA 1
ATOM 726 C C . ILE A 1 94 ? -1.351 -1.321 -2.281 1.00 96.19 94 ILE A C 1
ATOM 728 O O . ILE A 1 94 ? -1.045 -1.880 -3.333 1.00 96.19 94 ILE A O 1
ATOM 732 N N . TRP A 1 95 ? -0.952 -0.076 -2.012 1.00 96.38 95 TRP A N 1
ATOM 733 C CA . TRP A 1 95 ? -0.103 0.689 -2.929 1.00 96.38 95 TRP A CA 1
ATOM 734 C C . TRP A 1 95 ? 1.259 0.033 -3.166 1.00 96.38 95 TRP A C 1
ATOM 736 O O . TRP A 1 95 ? 1.742 0.019 -4.301 1.00 96.38 95 TRP A O 1
ATOM 746 N N . ARG A 1 96 ? 1.867 -0.546 -2.123 1.00 94.44 96 ARG A N 1
ATOM 747 C CA . ARG A 1 96 ? 3.121 -1.302 -2.240 1.00 94.44 96 ARG A CA 1
ATOM 748 C C . ARG A 1 96 ? 2.962 -2.508 -3.172 1.00 94.44 96 ARG A C 1
ATOM 750 O O . ARG A 1 96 ? 3.771 -2.662 -4.087 1.00 94.44 96 ARG A O 1
ATOM 757 N N . ASP A 1 97 ? 1.913 -3.312 -2.984 1.00 93.44 97 ASP A N 1
ATOM 758 C CA . ASP A 1 97 ? 1.610 -4.478 -3.830 1.00 93.44 97 ASP A CA 1
ATOM 759 C C . ASP A 1 97 ? 1.344 -4.072 -5.286 1.00 93.44 97 ASP A C 1
ATOM 761 O O . ASP A 1 97 ? 1.921 -4.646 -6.211 1.00 93.44 97 ASP A O 1
ATOM 765 N N . LEU A 1 98 ? 0.530 -3.034 -5.505 1.00 93.31 98 LEU A N 1
ATOM 766 C CA . LEU A 1 98 ? 0.242 -2.507 -6.842 1.00 93.31 98 LEU A CA 1
ATOM 767 C C . LEU A 1 98 ? 1.530 -2.072 -7.564 1.00 93.31 98 LEU A C 1
ATOM 769 O O . LEU A 1 98 ? 1.752 -2.413 -8.728 1.00 93.31 98 LEU A O 1
ATOM 773 N N . MET A 1 99 ? 2.422 -1.359 -6.879 1.00 90.19 99 MET A N 1
ATOM 774 C CA . MET A 1 99 ? 3.694 -0.929 -7.465 1.00 90.19 99 MET A CA 1
ATOM 775 C C . MET A 1 99 ? 4.642 -2.084 -7.769 1.00 90.19 99 MET A C 1
ATOM 777 O O . MET A 1 99 ? 5.351 -2.054 -8.774 1.00 90.19 99 MET A O 1
ATOM 781 N N . GLN A 1 100 ? 4.636 -3.122 -6.937 1.00 88.44 100 GLN A N 1
ATOM 782 C CA . GLN A 1 100 ? 5.427 -4.320 -7.182 1.00 88.44 100 GLN A CA 1
ATOM 783 C C . GLN A 1 100 ? 4.894 -5.110 -8.386 1.00 88.44 100 GLN A C 1
ATOM 785 O O . GLN A 1 100 ? 5.670 -5.501 -9.256 1.00 88.44 100 GLN A O 1
ATOM 790 N N . ARG A 1 101 ? 3.575 -5.312 -8.468 1.00 87.19 101 ARG A N 1
ATOM 791 C CA . ARG A 1 101 ? 2.923 -6.112 -9.522 1.00 87.19 101 ARG A CA 1
ATOM 792 C C . ARG A 1 101 ? 2.914 -5.451 -10.892 1.00 87.19 101 ARG A C 1
ATOM 794 O O . ARG A 1 101 ? 2.862 -6.154 -11.892 1.00 87.19 101 ARG A O 1
ATOM 801 N N . SER A 1 102 ? 2.952 -4.125 -10.942 1.00 85.81 102 SER A N 1
ATOM 802 C CA . SER A 1 102 ? 3.039 -3.374 -12.201 1.00 85.81 102 SER A CA 1
ATOM 803 C C . SER A 1 102 ? 4.438 -3.382 -12.824 1.00 85.81 102 SER A C 1
ATOM 805 O O . SER A 1 102 ? 4.610 -2.873 -13.925 1.00 85.81 102 SER A O 1
ATOM 807 N N . GLY A 1 103 ? 5.462 -3.858 -12.104 1.00 85.56 103 GLY A N 1
ATOM 808 C CA . GLY A 1 103 ? 6.853 -3.784 -12.554 1.00 85.56 103 GLY A CA 1
ATOM 809 C C . GLY A 1 103 ? 7.432 -2.364 -12.577 1.00 85.56 103 GLY A C 1
ATOM 810 O O . GLY A 1 103 ? 8.615 -2.198 -12.870 1.00 85.56 103 GLY A O 1
ATOM 811 N N . MET A 1 104 ? 6.660 -1.334 -12.210 1.00 85.50 104 MET A N 1
ATOM 812 C CA . MET A 1 104 ? 7.073 0.067 -12.324 1.00 85.50 104 MET A CA 1
ATOM 813 C C . MET A 1 104 ? 8.323 0.383 -11.490 1.00 85.50 104 MET A C 1
ATOM 815 O O . MET A 1 104 ? 9.189 1.144 -11.918 1.00 85.50 104 MET A O 1
ATOM 819 N N . LEU A 1 105 ? 8.483 -0.276 -10.336 1.00 87.50 105 LEU A N 1
ATOM 820 C CA . LEU A 1 105 ? 9.687 -0.154 -9.506 1.00 87.50 105 LEU A CA 1
ATOM 821 C C . LEU A 1 105 ? 10.976 -0.586 -10.228 1.00 87.50 105 LEU A C 1
ATOM 823 O O . LEU A 1 105 ? 12.052 -0.154 -9.829 1.00 87.50 105 LEU A O 1
ATOM 827 N N . SER A 1 106 ? 10.897 -1.432 -11.258 1.00 86.00 106 SER A N 1
ATOM 828 C CA . SER A 1 106 ? 12.069 -1.847 -12.045 1.00 86.00 106 SER A CA 1
ATOM 829 C C . SER A 1 106 ? 12.504 -0.798 -13.073 1.00 86.00 106 SER A C 1
ATOM 831 O O . SER A 1 106 ? 13.681 -0.740 -13.422 1.00 86.00 106 SER A O 1
ATOM 833 N N . LEU A 1 107 ? 11.570 0.048 -13.516 1.00 83.69 107 LEU A N 1
ATOM 834 C CA . LEU A 1 107 ? 11.817 1.141 -14.459 1.00 83.69 107 LEU A CA 1
ATOM 835 C C . LEU A 1 107 ? 12.317 2.402 -13.748 1.00 83.69 107 LEU A C 1
ATOM 837 O O . LEU A 1 107 ? 13.005 3.228 -14.342 1.00 83.69 107 LEU A O 1
ATOM 841 N N . MET A 1 108 ? 11.976 2.548 -12.468 1.00 88.06 108 MET A N 1
ATOM 842 C CA . MET A 1 108 ? 12.338 3.709 -11.670 1.00 88.06 108 MET A CA 1
ATOM 843 C C . MET A 1 108 ? 13.826 3.752 -11.300 1.00 88.06 108 MET A C 1
ATOM 845 O O . MET A 1 108 ? 14.395 2.774 -10.808 1.00 88.06 108 MET A O 1
ATOM 849 N N . ASP A 1 109 ? 14.441 4.931 -11.417 1.00 89.81 109 ASP A N 1
ATOM 850 C CA . ASP A 1 109 ? 15.774 5.170 -10.871 1.00 89.81 109 ASP A CA 1
ATOM 851 C C . ASP A 1 109 ? 15.770 5.226 -9.327 1.00 89.81 109 ASP A C 1
ATOM 853 O O . ASP A 1 109 ? 14.724 5.252 -8.673 1.00 89.81 109 ASP A O 1
ATOM 857 N N . ALA A 1 110 ? 16.957 5.228 -8.711 1.00 89.44 110 ALA A N 1
ATOM 858 C CA . ALA A 1 110 ? 17.094 5.212 -7.253 1.00 89.44 110 ALA A CA 1
ATOM 859 C C . ALA A 1 110 ? 16.376 6.383 -6.556 1.00 89.44 110 ALA A C 1
ATOM 861 O O . ALA A 1 110 ? 15.763 6.169 -5.512 1.00 89.44 110 ALA A O 1
ATOM 862 N N . GLN A 1 111 ? 16.398 7.584 -7.139 1.00 89.94 111 GLN A N 1
ATOM 863 C CA . GLN A 1 111 ? 15.751 8.766 -6.571 1.00 89.94 111 GLN A CA 1
ATOM 864 C C . GLN A 1 111 ? 14.224 8.670 -6.654 1.00 89.94 111 GLN A C 1
ATOM 866 O O . GLN A 1 111 ? 13.535 8.979 -5.681 1.00 89.94 111 GLN A O 1
ATOM 871 N N . ALA A 1 112 ? 13.685 8.224 -7.793 1.00 90.75 112 ALA A N 1
ATOM 872 C CA . ALA A 1 112 ? 12.246 8.018 -7.952 1.00 90.75 112 ALA A CA 1
ATOM 873 C C . ALA A 1 112 ? 11.717 6.960 -6.968 1.00 90.75 112 ALA A C 1
ATOM 875 O O . ALA A 1 112 ? 10.692 7.179 -6.322 1.00 90.75 112 ALA A O 1
ATOM 876 N N . ARG A 1 113 ? 12.458 5.858 -6.781 1.00 91.25 113 ARG A N 1
ATOM 877 C CA . ARG A 1 113 ? 12.109 4.823 -5.795 1.00 91.25 113 ARG A CA 1
ATOM 878 C C . ARG A 1 113 ? 12.150 5.337 -4.360 1.00 91.25 113 ARG A C 1
ATOM 880 O O . ARG A 1 113 ? 11.217 5.071 -3.613 1.00 91.25 113 ARG A O 1
ATOM 887 N N . ASP A 1 114 ? 13.194 6.074 -3.976 1.00 92.56 114 ASP A N 1
ATOM 888 C CA . ASP A 1 114 ? 13.293 6.655 -2.628 1.00 92.56 114 ASP A CA 1
ATOM 889 C C . ASP A 1 114 ? 12.140 7.633 -2.360 1.00 92.56 114 ASP A C 1
ATOM 891 O O . ASP A 1 114 ? 11.491 7.570 -1.320 1.00 92.56 114 ASP A O 1
ATOM 895 N N . THR A 1 115 ? 11.815 8.477 -3.344 1.00 91.69 115 THR A N 1
ATOM 896 C CA . THR A 1 115 ? 10.684 9.415 -3.261 1.00 91.69 115 THR A CA 1
ATOM 897 C C . THR A 1 115 ? 9.364 8.678 -3.033 1.00 91.69 115 THR A C 1
ATOM 899 O O . THR A 1 115 ? 8.587 9.069 -2.163 1.00 91.69 115 THR A O 1
ATOM 902 N N . TRP A 1 116 ? 9.135 7.587 -3.768 1.00 92.19 116 TRP A N 1
ATOM 903 C CA . TRP A 1 116 ? 7.947 6.752 -3.610 1.00 92.19 116 TRP A CA 1
ATOM 904 C C . TRP A 1 116 ? 7.884 6.058 -2.241 1.00 92.19 116 TRP A C 1
ATOM 906 O O . TRP A 1 116 ? 6.841 6.038 -1.591 1.00 92.19 116 TRP A O 1
ATOM 916 N N . TYR A 1 117 ? 8.994 5.503 -1.748 1.00 92.81 117 TYR A N 1
ATOM 917 C CA . TYR A 1 117 ? 8.990 4.876 -0.424 1.00 92.81 117 TYR A CA 1
ATOM 918 C C . TYR A 1 117 ? 8.730 5.889 0.689 1.00 92.81 117 TYR A C 1
ATOM 920 O O . TYR A 1 117 ? 7.911 5.625 1.568 1.00 92.81 117 TYR A O 1
ATOM 928 N N . ARG A 1 118 ? 9.327 7.081 0.604 1.00 94.31 118 ARG A N 1
ATOM 929 C CA . ARG A 1 118 ? 9.043 8.165 1.550 1.00 94.31 118 ARG A CA 1
ATOM 930 C C . ARG A 1 118 ? 7.586 8.607 1.496 1.00 94.31 118 ARG A C 1
ATOM 932 O O . ARG A 1 118 ? 6.997 8.858 2.543 1.00 94.31 118 ARG A O 1
ATOM 939 N N . SER A 1 119 ? 6.977 8.690 0.311 1.00 93.12 119 SER A N 1
ATOM 940 C CA . SER A 1 119 ? 5.560 9.055 0.210 1.00 93.12 119 SER A CA 1
ATOM 941 C C . SER A 1 119 ? 4.658 8.021 0.890 1.00 93.12 119 SER A C 1
ATOM 943 O O . SER A 1 119 ? 3.679 8.402 1.527 1.00 93.12 119 SER A O 1
ATOM 945 N N . LEU A 1 120 ? 5.020 6.733 0.843 1.00 92.62 120 LEU A N 1
ATOM 946 C CA . LEU A 1 120 ? 4.341 5.681 1.605 1.00 92.62 120 LEU A CA 1
ATOM 947 C C . LEU A 1 120 ? 4.560 5.803 3.121 1.00 92.62 120 LEU A C 1
ATOM 949 O O . LEU A 1 120 ? 3.607 5.650 3.880 1.00 92.62 120 LEU A O 1
ATOM 953 N N . GLU A 1 121 ? 5.785 6.081 3.571 1.00 89.81 121 GLU A N 1
ATOM 954 C CA . GLU A 1 121 ? 6.119 6.220 4.998 1.00 89.81 121 GLU A CA 1
ATOM 955 C C . GLU A 1 121 ? 5.410 7.403 5.665 1.00 89.81 121 GLU A C 1
ATOM 957 O O . GLU A 1 121 ? 4.906 7.268 6.781 1.00 89.81 121 GLU A O 1
ATOM 962 N N . TYR A 1 122 ? 5.340 8.541 4.971 1.00 90.88 122 TYR A N 1
ATOM 963 C CA . TYR A 1 122 ? 4.719 9.773 5.465 1.00 90.88 122 TYR A CA 1
ATOM 964 C C . TYR A 1 122 ? 3.220 9.884 5.148 1.00 90.88 122 TYR A C 1
ATOM 966 O O . TYR A 1 122 ? 2.657 10.972 5.256 1.00 90.88 122 TYR A O 1
ATOM 974 N N . ASP A 1 123 ? 2.570 8.784 4.754 1.00 87.75 123 ASP A N 1
ATOM 975 C CA . ASP A 1 123 ? 1.143 8.738 4.400 1.00 87.75 123 ASP A CA 1
ATOM 976 C C . ASP A 1 123 ? 0.721 9.767 3.335 1.00 87.75 123 ASP A C 1
ATOM 978 O O . ASP A 1 123 ? -0.421 10.226 3.295 1.00 87.75 123 ASP A O 1
ATOM 982 N N . ASN A 1 124 ? 1.649 10.128 2.448 1.00 92.69 124 ASN A N 1
ATOM 983 C CA . ASN A 1 124 ? 1.434 11.061 1.352 1.00 92.69 124 ASN A CA 1
ATOM 984 C C . ASN A 1 124 ? 1.184 10.300 0.042 1.00 92.69 124 ASN A C 1
ATOM 986 O O . ASN A 1 124 ? 1.938 10.423 -0.922 1.00 92.69 124 ASN A O 1
ATOM 990 N N . PHE A 1 125 ? 0.144 9.470 0.023 1.00 93.56 125 PHE A N 1
ATOM 991 C CA . PHE A 1 125 ? -0.277 8.712 -1.154 1.00 93.56 125 PHE A CA 1
ATOM 992 C C . PHE A 1 125 ? -1.763 8.948 -1.459 1.00 93.56 125 PHE A C 1
ATOM 994 O O . PHE A 1 125 ? -2.528 9.296 -0.554 1.00 93.56 125 PHE A O 1
ATOM 1001 N N . PRO A 1 126 ? -2.198 8.772 -2.721 1.00 94.62 126 PRO A N 1
ATOM 1002 C CA . PRO A 1 126 ? -3.593 8.979 -3.089 1.00 94.62 126 PRO A CA 1
ATOM 1003 C C . PRO A 1 126 ? -4.520 7.993 -2.374 1.00 94.62 126 PRO A C 1
ATOM 1005 O O . PRO A 1 126 ? -4.145 6.855 -2.088 1.00 94.62 126 PRO A O 1
ATOM 1008 N N . GLU A 1 127 ? -5.766 8.398 -2.134 1.00 94.94 127 GLU A N 1
ATOM 1009 C CA . GLU A 1 127 ? -6.785 7.482 -1.618 1.00 94.94 127 GLU A CA 1
ATOM 1010 C C . GLU A 1 127 ? -6.947 6.274 -2.554 1.00 94.94 127 GLU A C 1
ATOM 1012 O O . GLU A 1 127 ? -6.953 6.423 -3.779 1.00 94.94 127 GLU A O 1
ATOM 1017 N N . ILE A 1 128 ? -7.130 5.082 -1.984 1.00 95.94 128 ILE A N 1
ATOM 1018 C CA . ILE A 1 128 ? -7.407 3.869 -2.754 1.00 95.94 128 ILE A CA 1
ATOM 1019 C C . ILE A 1 128 ? -8.798 3.954 -3.405 1.00 95.94 128 ILE A C 1
ATOM 1021 O O . ILE A 1 128 ? -9.826 3.693 -2.779 1.00 95.94 128 ILE A O 1
ATOM 1025 N N . SER A 1 129 ? -8.814 4.286 -4.696 1.00 95.62 129 SER A N 1
ATOM 1026 C CA . SER A 1 129 ? -9.988 4.285 -5.572 1.00 95.62 129 SER A CA 1
ATOM 1027 C C . SER A 1 129 ? -9.591 3.873 -6.991 1.00 95.62 129 SER A C 1
ATOM 1029 O O . SER A 1 129 ? -8.426 3.985 -7.368 1.00 95.62 129 SER A O 1
ATOM 1031 N N . GLU A 1 130 ? -10.545 3.401 -7.800 1.00 94.44 130 GLU A N 1
ATOM 1032 C CA . GLU A 1 130 ? -10.262 3.007 -9.192 1.00 94.44 130 GLU A CA 1
ATOM 1033 C C . GLU A 1 130 ? -9.678 4.185 -9.988 1.00 94.44 130 GLU A C 1
ATOM 1035 O O . GLU A 1 130 ? -8.656 4.030 -10.649 1.00 94.44 130 GLU A O 1
ATOM 1040 N N . ALA A 1 131 ? -10.256 5.381 -9.838 1.00 95.50 131 ALA A N 1
ATOM 1041 C CA . ALA A 1 131 ? -9.791 6.593 -10.509 1.00 95.50 131 ALA A CA 1
ATOM 1042 C C . ALA A 1 131 ? -8.363 6.987 -10.100 1.00 95.50 131 ALA A C 1
ATOM 1044 O O . ALA A 1 131 ? -7.536 7.264 -10.966 1.00 95.50 131 ALA A O 1
ATOM 1045 N N . ASN A 1 132 ? -8.046 6.966 -8.801 1.00 96.50 132 ASN A N 1
ATOM 1046 C CA . ASN A 1 132 ? -6.714 7.342 -8.321 1.00 96.50 132 ASN A CA 1
ATOM 1047 C C . ASN A 1 132 ? -5.653 6.310 -8.708 1.00 96.50 132 ASN A C 1
ATOM 1049 O O . ASN A 1 132 ? -4.536 6.690 -9.052 1.00 96.50 132 ASN A O 1
ATOM 1053 N N . ILE A 1 133 ? -5.996 5.017 -8.685 1.00 95.00 133 ILE A N 1
ATOM 1054 C CA . ILE A 1 133 ? -5.109 3.942 -9.147 1.00 95.00 133 ILE A CA 1
ATOM 1055 C C . ILE A 1 133 ? -4.797 4.137 -10.631 1.00 95.00 133 ILE A C 1
ATOM 1057 O O . ILE A 1 133 ? -3.626 4.172 -11.002 1.00 95.00 133 ILE A O 1
ATOM 1061 N N . LEU A 1 134 ? -5.824 4.325 -11.465 1.00 93.12 134 LEU A N 1
ATOM 1062 C CA . LEU A 1 134 ? -5.646 4.550 -12.900 1.00 93.12 134 LEU A CA 1
ATOM 1063 C C . LEU A 1 134 ? -4.818 5.806 -13.175 1.00 93.12 134 LEU A C 1
ATOM 1065 O O . LEU A 1 134 ? -3.825 5.721 -13.887 1.00 93.12 134 LEU A O 1
ATOM 1069 N N . SER A 1 135 ? -5.171 6.932 -12.555 1.00 95.25 135 SER A N 1
ATOM 1070 C CA . SER A 1 135 ? -4.451 8.199 -12.714 1.00 95.25 135 SER A CA 1
ATOM 1071 C C . SER A 1 135 ? -2.982 8.089 -12.298 1.00 95.25 135 SER A C 1
ATOM 1073 O O . SER A 1 135 ? -2.105 8.580 -13.006 1.00 95.25 135 SER A O 1
ATOM 1075 N N . THR A 1 136 ? -2.694 7.407 -11.186 1.00 93.88 136 THR A N 1
ATOM 1076 C CA . THR A 1 136 ? -1.316 7.209 -10.719 1.00 93.88 136 THR A CA 1
ATOM 1077 C C . THR A 1 136 ? -0.527 6.375 -11.722 1.00 93.88 136 THR A C 1
ATOM 1079 O O . THR A 1 136 ? 0.562 6.770 -12.131 1.00 93.88 136 THR A O 1
ATOM 1082 N N . PHE A 1 137 ? -1.071 5.241 -12.173 1.00 91.75 137 PHE A N 1
ATOM 1083 C CA . PHE A 1 137 ? -0.376 4.396 -13.145 1.00 91.75 137 PHE A CA 1
ATOM 1084 C C . PHE A 1 137 ? -0.241 5.045 -14.521 1.00 91.75 137 PHE A C 1
ATOM 1086 O O . PHE A 1 137 ? 0.769 4.828 -15.186 1.00 91.75 137 PHE A O 1
ATOM 1093 N N . GLU A 1 138 ? -1.199 5.872 -14.931 1.00 92.00 138 GLU A N 1
ATOM 1094 C CA . GLU A 1 138 ? -1.107 6.668 -16.151 1.00 92.00 138 GLU A CA 1
ATOM 1095 C C . GLU A 1 138 ? 0.053 7.669 -16.072 1.00 92.00 138 GLU A C 1
ATOM 1097 O O . GLU A 1 138 ? 0.894 7.691 -16.969 1.00 92.00 138 GLU A O 1
ATOM 1102 N N . GLN A 1 139 ? 0.175 8.419 -14.972 1.00 90.75 139 GLN A N 1
ATOM 1103 C CA . GLN A 1 139 ? 1.299 9.339 -14.757 1.00 90.75 139 GLN A CA 1
ATOM 1104 C C . GLN A 1 139 ? 2.645 8.611 -14.722 1.00 90.75 139 GLN A C 1
ATOM 1106 O O . GLN A 1 139 ? 3.622 9.057 -15.324 1.00 90.75 139 GLN A O 1
ATOM 1111 N N . LEU A 1 140 ? 2.705 7.468 -14.036 1.00 89.56 140 LEU A N 1
ATOM 1112 C CA . LEU A 1 140 ? 3.916 6.656 -13.984 1.00 89.56 140 LEU A CA 1
ATOM 1113 C C . LEU A 1 140 ? 4.297 6.125 -15.370 1.00 89.56 140 LEU A C 1
ATOM 1115 O O . LEU A 1 140 ? 5.476 6.110 -15.711 1.00 89.56 140 LEU A O 1
ATOM 1119 N N . HIS A 1 141 ? 3.314 5.743 -16.186 1.00 88.62 141 HIS A N 1
ATOM 1120 C CA . HIS A 1 141 ? 3.552 5.299 -17.554 1.00 88.62 141 HIS A CA 1
ATOM 1121 C C . HIS A 1 141 ? 4.003 6.438 -18.473 1.00 88.62 141 HIS A C 1
ATOM 1123 O O . HIS A 1 141 ? 4.909 6.235 -19.275 1.00 88.62 141 HIS A O 1
ATOM 1129 N N . GLN A 1 142 ? 3.406 7.626 -18.354 1.00 90.06 142 GLN A N 1
ATOM 1130 C CA . GLN A 1 142 ? 3.794 8.807 -19.134 1.00 90.06 142 GLN A CA 1
ATOM 1131 C C . GLN A 1 142 ? 5.247 9.215 -18.861 1.00 90.06 142 GLN A C 1
ATOM 1133 O O . GLN A 1 142 ? 5.967 9.578 -19.785 1.00 90.06 142 GLN A O 1
ATOM 1138 N N . ASN A 1 143 ? 5.697 9.083 -17.611 1.00 88.50 143 ASN A N 1
ATOM 1139 C CA . ASN A 1 143 ? 7.045 9.474 -17.197 1.00 88.50 143 ASN A CA 1
ATOM 1140 C C . ASN A 1 143 ? 8.073 8.328 -17.268 1.00 88.50 143 ASN A C 1
ATOM 1142 O O . ASN A 1 143 ? 9.238 8.528 -16.919 1.00 88.50 143 ASN A O 1
ATOM 1146 N N . LYS A 1 144 ? 7.672 7.116 -17.681 1.00 87.50 144 LYS A N 1
ATOM 1147 C CA . LYS A 1 144 ? 8.514 5.911 -17.569 1.00 87.50 144 LYS A CA 1
ATOM 1148 C C . LYS A 1 144 ? 9.831 6.028 -18.345 1.00 87.50 144 LYS A C 1
ATOM 1150 O O . LYS A 1 144 ? 10.862 5.594 -17.840 1.00 87.50 144 LYS A O 1
ATOM 1155 N N . ASP A 1 145 ? 9.795 6.627 -19.537 1.00 89.62 145 ASP A N 1
ATOM 1156 C CA . ASP A 1 145 ? 10.952 6.702 -20.431 1.00 89.62 145 ASP A CA 1
ATOM 1157 C C . ASP A 1 145 ? 11.988 7.683 -19.866 1.00 89.62 145 ASP A C 1
ATOM 1159 O O . ASP A 1 145 ? 13.163 7.345 -19.753 1.00 89.62 145 ASP A O 1
ATOM 1163 N N . GLU A 1 146 ? 11.541 8.846 -19.380 1.00 90.69 146 GLU A N 1
ATOM 1164 C CA . GLU A 1 146 ? 12.406 9.839 -18.731 1.00 90.69 146 GLU A CA 1
ATOM 1165 C C . GLU A 1 146 ? 13.084 9.268 -17.478 1.00 90.69 146 GLU A C 1
ATOM 1167 O O . GLU A 1 146 ? 14.295 9.408 -17.281 1.00 90.69 146 GLU A O 1
ATOM 1172 N N . VAL A 1 147 ? 12.310 8.601 -16.616 1.00 89.31 147 VAL A N 1
ATOM 1173 C CA . VAL A 1 147 ? 12.835 8.021 -15.375 1.00 89.31 147 VAL A CA 1
ATOM 1174 C C . VAL A 1 147 ? 13.822 6.888 -15.680 1.00 89.31 147 VAL A C 1
ATOM 1176 O O . VAL A 1 147 ? 14.866 6.794 -15.026 1.00 89.31 147 VAL A O 1
ATOM 1179 N N . PHE A 1 148 ? 13.541 6.073 -16.699 1.00 89.50 148 PHE A N 1
ATOM 1180 C CA . PHE A 1 148 ? 14.443 5.023 -17.159 1.00 89.50 148 PHE A CA 1
ATOM 1181 C C . PHE A 1 148 ? 15.756 5.596 -17.716 1.00 89.50 148 PHE A C 1
ATOM 1183 O O . PHE A 1 148 ? 16.840 5.194 -17.280 1.00 89.50 148 PHE A O 1
ATOM 1190 N N . GLU A 1 149 ? 15.686 6.578 -18.620 1.00 90.75 149 GLU A N 1
ATOM 1191 C CA . GLU A 1 149 ? 16.859 7.251 -19.193 1.00 90.75 149 GLU A CA 1
ATOM 1192 C C . GLU A 1 149 ? 17.727 7.890 -18.105 1.00 90.75 149 GLU A C 1
ATOM 1194 O O . GLU A 1 149 ? 18.947 7.684 -18.062 1.00 90.75 149 GLU A O 1
ATOM 1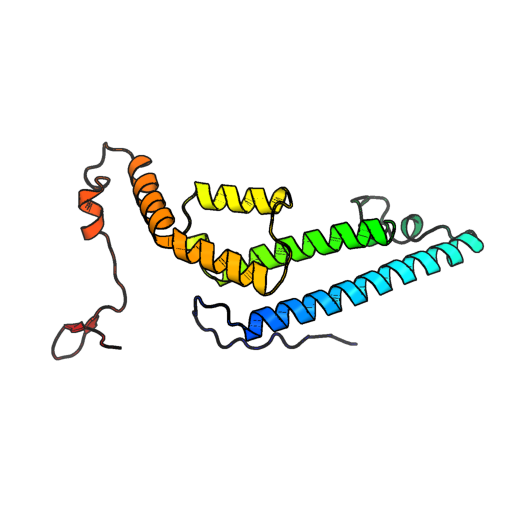199 N N . ARG A 1 150 ? 17.099 8.606 -17.164 1.00 92.12 150 ARG A N 1
ATOM 1200 C CA . ARG A 1 150 ? 17.783 9.178 -15.999 1.00 92.12 150 ARG A CA 1
ATOM 1201 C C . ARG A 1 150 ? 18.463 8.099 -15.162 1.00 92.12 150 ARG A C 1
ATOM 1203 O O . ARG A 1 150 ? 19.591 8.307 -14.709 1.00 92.12 150 ARG A O 1
ATOM 1210 N N . GLY A 1 151 ? 17.818 6.949 -14.978 1.00 90.44 151 GLY A N 1
ATOM 1211 C CA . GLY A 1 151 ? 18.387 5.792 -14.292 1.00 90.44 151 GLY A CA 1
ATOM 1212 C C . GLY A 1 151 ? 19.670 5.294 -14.951 1.00 90.44 151 GLY A C 1
ATOM 1213 O O . GLY A 1 151 ? 20.699 5.191 -14.278 1.00 90.44 151 GLY A O 1
ATOM 1214 N N . VAL A 1 152 ? 19.645 5.065 -16.267 1.00 89.06 152 VAL A N 1
ATOM 1215 C CA . VAL A 1 152 ? 20.828 4.643 -17.036 1.00 89.06 152 VAL A CA 1
ATOM 1216 C C . VAL A 1 152 ? 21.951 5.676 -16.911 1.00 89.06 152 VAL A C 1
ATOM 1218 O O . VAL A 1 152 ? 23.090 5.320 -16.598 1.00 89.06 152 VAL A O 1
ATOM 1221 N N . LEU A 1 153 ? 21.643 6.965 -17.080 1.00 89.94 153 LEU A N 1
ATOM 1222 C CA . LEU A 1 153 ? 22.624 8.045 -16.943 1.00 89.94 153 LEU A CA 1
ATOM 1223 C C . LEU A 1 153 ? 23.254 8.085 -15.545 1.00 89.94 153 LEU A C 1
ATOM 1225 O O . LEU A 1 153 ? 24.474 8.213 -15.422 1.00 89.94 153 LEU A O 1
ATOM 1229 N N . ASN A 1 154 ? 22.445 7.962 -14.494 1.00 90.69 154 ASN A N 1
ATOM 1230 C CA . ASN A 1 154 ? 22.918 7.999 -13.112 1.00 90.69 154 ASN A CA 1
ATOM 1231 C C . ASN A 1 154 ? 23.812 6.801 -12.772 1.00 90.69 154 ASN A C 1
ATOM 1233 O O . ASN A 1 154 ? 24.813 6.984 -12.079 1.00 90.69 154 ASN A O 1
ATOM 1237 N N . VAL A 1 155 ? 23.524 5.611 -13.315 1.00 89.56 155 VAL A N 1
ATOM 1238 C CA . VAL A 1 155 ? 24.419 4.449 -13.194 1.00 89.56 155 VAL A CA 1
ATOM 1239 C C . VAL A 1 155 ? 25.797 4.789 -13.753 1.00 89.56 155 VAL A C 1
ATOM 1241 O O . VAL A 1 155 ? 26.789 4.665 -13.040 1.00 89.56 155 VAL A O 1
ATOM 1244 N N . PHE A 1 156 ? 25.878 5.284 -14.991 1.00 90.88 156 PHE A N 1
ATOM 1245 C CA . PHE A 1 156 ? 27.166 5.601 -15.612 1.00 90.88 156 PHE A CA 1
ATOM 1246 C C . PHE A 1 156 ? 27.907 6.759 -14.938 1.00 90.88 156 PHE A C 1
ATOM 1248 O O . PHE A 1 156 ? 29.132 6.714 -14.835 1.00 90.88 156 PHE A O 1
ATOM 1255 N N . ARG A 1 157 ? 27.190 7.771 -14.435 1.00 90.56 157 ARG A N 1
ATOM 1256 C CA . ARG A 1 157 ? 27.788 8.853 -13.634 1.00 90.56 157 ARG A CA 1
ATOM 1257 C C . ARG A 1 157 ? 28.415 8.337 -12.339 1.00 90.56 157 ARG A C 1
ATOM 1259 O O . ARG A 1 157 ? 29.437 8.871 -11.923 1.00 90.56 157 ARG A O 1
ATOM 1266 N N . GLY A 1 158 ? 27.821 7.313 -11.724 1.00 91.19 158 GLY A N 1
ATOM 1267 C CA . GLY A 1 158 ? 28.319 6.698 -10.492 1.00 91.19 158 GLY A CA 1
ATOM 1268 C C . GLY A 1 158 ? 29.492 5.728 -10.682 1.00 91.19 158 GLY A C 1
ATOM 1269 O O . GLY A 1 158 ? 30.120 5.339 -9.699 1.00 91.19 158 GLY A O 1
ATOM 1270 N N . LEU A 1 159 ? 29.808 5.320 -11.915 1.00 91.44 159 LEU A N 1
ATOM 1271 C CA . LEU A 1 159 ? 30.927 4.416 -12.187 1.00 91.44 159 LEU A CA 1
ATOM 1272 C C . LEU A 1 159 ? 32.275 5.149 -12.166 1.00 91.44 159 LEU A C 1
ATOM 1274 O O . LEU A 1 159 ? 32.399 6.303 -12.568 1.00 91.44 159 LEU A O 1
ATOM 1278 N N . SER A 1 160 ? 33.334 4.438 -11.767 1.00 91.75 160 SER A N 1
ATOM 1279 C CA . SER A 1 160 ? 34.705 4.945 -11.893 1.00 91.75 160 SER A CA 1
ATOM 1280 C C . SER A 1 160 ? 35.115 5.056 -13.365 1.00 91.75 160 SER A C 1
ATOM 1282 O O . SER A 1 160 ? 35.035 4.082 -14.116 1.00 91.75 160 SER A O 1
ATOM 1284 N N . TRP A 1 161 ? 35.637 6.215 -13.761 1.00 91.25 161 TRP A N 1
ATOM 1285 C CA . TRP A 1 161 ? 36.067 6.496 -15.137 1.00 91.25 161 TRP A CA 1
ATOM 1286 C C . TRP A 1 161 ? 37.457 5.939 -15.485 1.00 91.25 161 TRP A C 1
ATOM 1288 O O . TRP A 1 161 ? 37.890 6.030 -16.631 1.00 91.25 161 TRP A O 1
ATOM 1298 N N . ASN A 1 162 ? 38.135 5.293 -14.531 1.00 93.81 162 ASN A N 1
ATOM 1299 C CA . ASN A 1 162 ? 39.448 4.674 -14.746 1.00 93.81 162 ASN A CA 1
ATOM 1300 C C . ASN A 1 162 ? 39.384 3.411 -15.627 1.00 93.81 162 ASN A C 1
ATOM 1302 O O . ASN A 1 162 ? 40.407 2.944 -16.126 1.00 93.81 162 ASN A O 1
ATOM 1306 N N . TYR A 1 163 ? 38.189 2.852 -15.837 1.00 89.31 163 TYR A N 1
ATOM 1307 C CA . TYR A 1 163 ? 37.981 1.642 -16.628 1.00 89.31 163 TYR A CA 1
ATOM 1308 C C . TYR A 1 163 ? 37.395 1.979 -17.999 1.00 89.31 163 TYR A C 1
ATOM 1310 O O . TYR A 1 163 ? 36.293 2.515 -18.106 1.00 89.31 163 TYR A O 1
ATOM 1318 N N . LYS A 1 164 ? 38.081 1.568 -19.074 1.00 84.94 164 LYS A N 1
ATOM 1319 C CA . LYS A 1 164 ? 37.644 1.793 -20.470 1.00 84.94 164 LYS A CA 1
ATOM 1320 C C . LYS A 1 164 ? 36.237 1.254 -20.761 1.00 84.94 164 LYS A C 1
ATOM 1322 O O . LYS A 1 164 ? 35.529 1.782 -21.616 1.00 84.94 164 LYS A O 1
ATOM 1327 N N . THR A 1 165 ? 35.830 0.199 -20.059 1.00 84.56 165 THR A N 1
ATOM 1328 C CA . THR A 1 165 ? 34.520 -0.445 -20.208 1.00 84.56 165 THR A CA 1
ATOM 1329 C C . THR A 1 165 ? 33.388 0.306 -19.505 1.00 84.56 165 THR A C 1
ATOM 1331 O O . THR A 1 165 ? 32.233 -0.010 -19.780 1.00 84.56 165 THR A O 1
ATOM 1334 N N . ASN A 1 166 ? 33.676 1.290 -18.646 1.00 89.69 166 ASN A N 1
ATOM 1335 C CA . ASN A 1 166 ? 32.664 2.107 -17.963 1.00 89.69 166 ASN A CA 1
ATOM 1336 C C . ASN A 1 166 ? 32.196 3.307 -18.798 1.00 89.69 166 ASN A C 1
ATOM 1338 O O . ASN A 1 166 ? 31.313 4.039 -18.372 1.00 89.69 166 ASN A O 1
ATOM 1342 N N . SER A 1 167 ? 32.741 3.498 -20.002 1.00 88.31 167 SER A N 1
ATOM 1343 C CA . SER A 1 167 ? 32.237 4.506 -20.934 1.00 88.31 167 SER A CA 1
ATOM 1344 C C . SER A 1 167 ? 30.796 4.178 -21.374 1.00 88.31 167 SER A C 1
ATOM 1346 O O . SER A 1 167 ? 30.564 3.065 -21.862 1.00 88.31 167 SER A O 1
ATOM 1348 N N . PRO A 1 168 ? 29.849 5.138 -21.306 1.00 87.81 168 PRO A N 1
ATOM 1349 C CA . PRO A 1 168 ? 28.491 4.973 -21.835 1.00 87.81 168 PRO A CA 1
ATOM 1350 C C . PRO A 1 168 ? 28.463 4.555 -23.311 1.00 87.81 168 PRO A C 1
ATOM 1352 O O . PRO A 1 168 ? 27.621 3.763 -23.720 1.00 87.81 168 PRO A O 1
ATOM 1355 N N . CYS A 1 169 ? 29.445 4.990 -24.109 1.00 87.62 169 CYS A N 1
ATOM 1356 C CA . CYS A 1 169 ? 29.564 4.632 -25.527 1.00 87.62 169 CYS A CA 1
ATOM 1357 C C . CYS A 1 169 ? 29.836 3.133 -25.763 1.00 87.62 169 CYS A C 1
ATOM 1359 O O . CYS A 1 169 ? 29.779 2.664 -26.897 1.00 87.62 169 CYS A O 1
ATOM 1361 N N . LYS A 1 170 ? 30.163 2.369 -24.711 1.00 86.50 170 LYS A N 1
ATOM 1362 C CA . LYS A 1 170 ? 30.317 0.907 -24.752 1.00 86.50 170 LYS A CA 1
ATOM 1363 C C . LYS A 1 170 ? 29.085 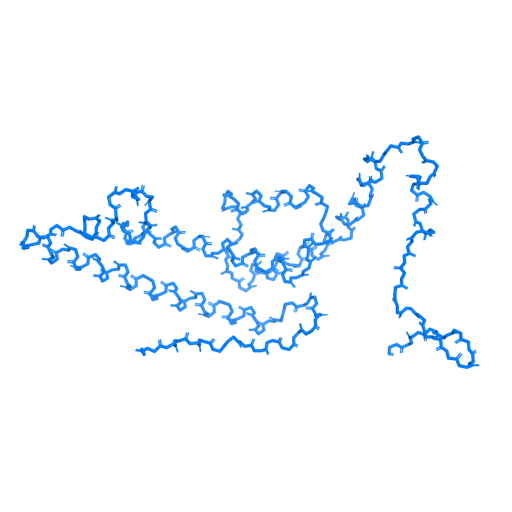0.163 -24.234 1.00 86.50 170 LYS A C 1
ATOM 1365 O O . LYS A 1 170 ? 29.102 -1.064 -24.230 1.00 86.50 170 LYS A O 1
ATOM 1370 N N . PHE A 1 171 ? 28.035 0.870 -23.806 1.00 86.06 171 PHE A N 1
ATOM 1371 C CA . PHE A 1 171 ? 26.824 0.261 -23.255 1.00 86.06 171 PHE A CA 1
ATOM 1372 C C . PHE A 1 171 ? 26.098 -0.613 -24.276 1.00 86.06 171 PHE A C 1
ATOM 1374 O O . PHE A 1 171 ? 25.774 -1.751 -23.959 1.00 86.06 171 PHE A O 1
ATOM 1381 N N . GLY A 1 172 ? 25.931 -0.128 -25.512 1.00 85.25 172 GLY A N 1
ATOM 1382 C CA . GLY A 1 172 ? 25.228 -0.867 -26.567 1.00 85.25 172 GLY A CA 1
ATOM 1383 C C . GLY A 1 172 ? 25.813 -2.260 -26.815 1.00 85.25 172 GLY A C 1
ATOM 1384 O O . GLY A 1 172 ? 25.075 -3.232 -26.916 1.00 85.25 172 GLY A O 1
ATOM 1385 N N . SER A 1 173 ? 27.144 -2.391 -26.797 1.00 86.88 173 SER A N 1
ATOM 1386 C CA . SER A 1 173 ? 27.832 -3.682 -26.956 1.00 86.88 173 SER A CA 1
ATOM 1387 C C . SER A 1 173 ? 27.641 -4.652 -25.782 1.00 86.88 173 SER A C 1
ATOM 1389 O O . SER A 1 173 ? 28.056 -5.801 -25.884 1.00 86.88 173 SER A O 1
ATOM 1391 N N . LYS A 1 174 ? 27.068 -4.201 -24.661 1.00 83.81 174 LYS A N 1
ATOM 1392 C CA . LYS A 1 174 ? 26.786 -5.017 -23.470 1.00 83.81 174 LYS A CA 1
ATOM 1393 C C . LYS A 1 174 ? 25.313 -5.410 -23.346 1.00 83.81 174 LYS A C 1
ATOM 1395 O O . LYS A 1 174 ? 24.975 -6.134 -22.414 1.00 83.81 174 LYS A O 1
ATOM 1400 N N . ILE A 1 175 ? 24.437 -4.920 -24.225 1.00 86.19 175 ILE A N 1
ATOM 1401 C CA . ILE A 1 175 ? 23.014 -5.260 -24.182 1.00 86.19 175 ILE A CA 1
ATOM 1402 C C . ILE A 1 175 ? 22.856 -6.717 -24.618 1.00 86.19 175 ILE A C 1
ATOM 1404 O O . ILE A 1 175 ? 23.225 -7.087 -25.731 1.00 86.19 175 ILE A O 1
ATOM 1408 N N . ILE A 1 176 ? 22.295 -7.537 -23.732 1.00 86.19 176 ILE A N 1
ATOM 1409 C CA . ILE A 1 176 ? 21.945 -8.928 -24.019 1.00 86.19 176 ILE A CA 1
ATOM 1410 C C . ILE A 1 176 ? 20.436 -8.978 -24.237 1.00 86.19 176 ILE A C 1
ATOM 1412 O O . ILE A 1 176 ? 19.666 -8.755 -23.304 1.00 86.19 176 ILE A O 1
ATOM 1416 N N . VAL A 1 177 ? 20.019 -9.268 -25.470 1.00 85.50 177 VAL A N 1
ATOM 1417 C CA . VAL A 1 177 ? 18.608 -9.474 -25.814 1.00 85.50 177 VAL A CA 1
ATOM 1418 C C . VAL A 1 177 ? 18.357 -10.971 -25.927 1.00 85.50 177 VAL A C 1
ATOM 1420 O O . VAL A 1 177 ? 18.782 -11.617 -26.885 1.00 85.50 177 VAL A O 1
ATOM 1423 N N . ASN A 1 178 ? 17.677 -11.530 -24.931 1.00 84.50 178 ASN A N 1
ATOM 1424 C CA . ASN A 1 178 ? 17.246 -12.924 -24.967 1.00 84.50 178 ASN A CA 1
ATOM 1425 C C . ASN A 1 178 ? 16.056 -13.085 -25.920 1.00 84.50 178 ASN A C 1
ATOM 1427 O O . ASN A 1 178 ? 15.270 -12.157 -26.093 1.00 84.50 178 ASN A O 1
ATOM 1431 N N . ASN A 1 179 ? 15.908 -14.274 -26.510 1.00 85.19 179 ASN A N 1
ATOM 1432 C CA . ASN A 1 179 ? 14.766 -14.639 -27.360 1.00 85.19 179 ASN A CA 1
ATOM 1433 C C . ASN A 1 179 ? 14.532 -13.716 -28.573 1.00 85.19 179 ASN A C 1
ATOM 1435 O O . ASN A 1 179 ? 13.426 -13.653 -29.098 1.00 85.19 179 ASN A O 1
ATOM 1439 N N . LEU A 1 180 ? 15.565 -13.015 -29.049 1.00 86.75 180 LEU A N 1
ATOM 1440 C CA . LEU A 1 180 ? 15.478 -12.248 -30.294 1.00 86.75 180 LEU A CA 1
ATOM 1441 C C . LEU A 1 180 ? 15.539 -13.162 -31.525 1.00 86.75 180 LEU A C 1
ATOM 1443 O O . LEU A 1 180 ? 14.902 -12.903 -32.545 1.00 86.75 180 LEU A O 1
ATOM 1447 N N . VAL A 1 181 ? 16.323 -14.238 -31.426 1.00 88.06 181 VAL A N 1
ATOM 1448 C CA . VAL A 1 181 ? 16.582 -15.181 -32.514 1.00 88.06 181 VAL A CA 1
ATOM 1449 C C . VAL A 1 181 ? 16.361 -16.620 -32.060 1.00 88.06 181 VAL A C 1
ATOM 1451 O O . VAL A 1 181 ? 16.722 -16.991 -30.944 1.00 88.06 181 VAL A O 1
ATOM 1454 N N . ARG A 1 182 ? 15.803 -17.442 -32.949 1.00 87.94 182 ARG A N 1
ATOM 1455 C CA . ARG A 1 182 ? 15.839 -18.903 -32.874 1.00 87.94 182 ARG A CA 1
ATOM 1456 C C . ARG A 1 182 ? 16.971 -19.419 -33.753 1.00 87.94 182 ARG A C 1
ATOM 1458 O O . ARG A 1 182 ? 17.257 -18.835 -34.796 1.00 87.94 182 ARG A O 1
ATOM 1465 N N . TRP A 1 183 ? 17.591 -20.516 -33.342 1.00 87.06 183 TRP A N 1
ATOM 1466 C CA . TRP A 1 183 ? 18.579 -21.220 -34.149 1.00 87.06 183 TRP A CA 1
ATOM 1467 C C . TRP A 1 183 ? 18.019 -22.578 -34.564 1.00 87.06 183 TRP A C 1
ATOM 1469 O O . TRP A 1 183 ? 17.573 -23.348 -33.713 1.00 87.06 183 TRP A O 1
ATOM 1479 N N . ASP A 1 184 ? 18.024 -22.851 -35.865 1.00 89.81 184 ASP A N 1
ATOM 1480 C CA . ASP A 1 184 ? 17.665 -24.151 -36.425 1.00 89.81 184 ASP A CA 1
ATOM 1481 C C . ASP A 1 184 ? 18.658 -24.573 -37.527 1.00 89.81 184 ASP A C 1
ATOM 1483 O O . ASP A 1 184 ? 19.709 -23.955 -37.720 1.00 89.81 184 ASP A O 1
ATOM 1487 N N . ARG A 1 185 ? 18.358 -25.665 -38.244 1.00 89.69 185 ARG A N 1
ATOM 1488 C CA . ARG A 1 185 ? 19.231 -26.221 -39.296 1.00 89.69 185 ARG A CA 1
ATOM 1489 C C . ARG A 1 185 ? 19.514 -25.259 -40.461 1.00 89.69 185 ARG A C 1
ATOM 1491 O O . ARG A 1 185 ? 20.403 -25.548 -41.258 1.00 89.69 185 ARG A O 1
ATOM 1498 N N . TRP A 1 186 ? 18.756 -24.172 -40.583 1.00 88.12 186 TRP A N 1
ATOM 1499 C CA . TRP A 1 186 ? 18.900 -23.130 -41.598 1.00 88.12 186 TRP A CA 1
ATOM 1500 C C . TRP A 1 186 ? 19.555 -21.850 -41.053 1.00 88.12 186 TRP A C 1
ATOM 1502 O O . TRP A 1 186 ? 19.723 -20.886 -41.799 1.00 88.12 186 TRP A O 1
ATOM 1512 N N . GLY A 1 187 ? 20.004 -21.862 -39.793 1.00 90.75 187 GLY A N 1
ATOM 1513 C CA . GLY A 1 187 ? 20.749 -20.777 -39.163 1.00 90.75 187 GLY A CA 1
ATOM 1514 C C . GLY A 1 187 ? 19.931 -19.996 -38.137 1.00 90.75 187 GLY A C 1
ATOM 1515 O O . GLY A 1 187 ? 19.058 -20.539 -37.461 1.00 90.75 187 GLY A O 1
ATOM 1516 N N . PHE A 1 188 ? 20.282 -18.720 -37.963 1.00 90.00 188 PHE A N 1
ATOM 1517 C CA . PHE A 1 188 ? 19.585 -17.815 -37.051 1.00 90.00 188 PHE A CA 1
ATOM 1518 C C . PHE A 1 188 ? 18.402 -17.154 -37.754 1.00 90.00 188 PHE A C 1
ATOM 1520 O O . PHE A 1 188 ? 18.557 -16.537 -38.808 1.00 90.00 188 PHE A O 1
ATOM 1527 N N . HIS A 1 189 ? 17.237 -17.218 -37.124 1.00 86.75 189 HIS A N 1
ATOM 1528 C CA . HIS A 1 189 ? 16.015 -16.580 -37.591 1.00 86.75 189 HIS A CA 1
ATOM 1529 C C . HIS A 1 189 ? 15.468 -15.689 -36.487 1.00 86.75 189 HIS A C 1
ATOM 1531 O O . HIS A 1 189 ? 15.433 -16.106 -35.332 1.00 86.75 189 HIS A O 1
ATOM 1537 N N . LEU A 1 190 ? 15.028 -14.475 -36.823 1.00 88.56 190 LEU A N 1
ATOM 1538 C CA . LEU A 1 190 ? 14.308 -13.643 -35.862 1.00 88.56 190 LEU A CA 1
ATOM 1539 C C . LEU A 1 190 ? 13.049 -14.382 -35.403 1.00 88.56 190 LEU A C 1
ATOM 1541 O O . LEU A 1 190 ? 12.350 -14.996 -36.214 1.00 88.56 190 LEU A O 1
ATOM 1545 N N . ILE A 1 191 ? 12.773 -14.333 -34.104 1.00 82.56 191 ILE A N 1
ATOM 1546 C CA . ILE A 1 191 ? 11.508 -14.829 -33.573 1.00 82.56 191 ILE A CA 1
ATOM 1547 C C . ILE A 1 191 ? 10.453 -13.785 -33.941 1.00 82.56 191 ILE A C 1
ATOM 1549 O O . ILE A 1 191 ? 10.377 -12.721 -33.335 1.00 82.56 191 ILE A O 1
ATOM 1553 N N . THR A 1 192 ? 9.684 -14.053 -34.995 1.00 74.19 192 THR A N 1
ATOM 1554 C CA . THR A 1 192 ? 8.484 -13.276 -35.320 1.00 74.19 192 THR A CA 1
ATOM 1555 C C . THR A 1 192 ? 7.352 -13.754 -34.417 1.00 74.19 192 THR A C 1
ATOM 1557 O O . THR A 1 192 ? 7.088 -14.958 -34.382 1.00 74.19 192 THR A O 1
ATOM 1560 N N . GLY A 1 193 ? 6.754 -12.825 -33.667 1.00 57.28 193 GLY A N 1
ATOM 1561 C CA . GLY A 1 193 ? 5.583 -13.075 -32.820 1.00 57.28 193 GLY A CA 1
ATOM 1562 C C . GLY A 1 193 ? 4.332 -13.417 -33.615 1.00 57.28 193 GLY A C 1
ATOM 1563 O O . GLY A 1 193 ? 4.235 -12.961 -34.777 1.00 57.28 193 GLY A O 1
#

InterPro domains:
  IPR031339 Domain of unknown function DUF4942 [PF13708] (87-185)

Sequence (193 aa):
MSEITAPRPEVVNGHTDVIGSTSIRHILAVRKSALLQIDTLIRQLAEISVLTESIGGKTALDWAMKQDFRCGCWLMEKPETAMKAITRNLDREIWRDLMQRSGMLSLMDAQARDTWYRSLEYDNFPEISEANILSTFEQLHQNKDEVFERGVLNVFRGLSWNYKTNSPCKFGSKIIVNNLVRWDRWGFHLITG